Protein AF-0000000068718850 (afdb_homodimer)

pLDDT: mean 96.7, std 5.51, range [58.56, 99.0]

Secondary structure (DSSP, 8-state):
-HHHHHHHHHHHHHHHHHHHHHHHHHHTTHHHHHHHHHHTTS-THHHHHHHHHHHHHHHHHHHTSSHHHHHHHHHHHHHHHIIIIIGGG-SS--SSS--SHHHHHHHHHHHHHHHTT---HHHHHHHHHHHH--/-HHHHHHHHHHHHHHHHHHHHHHHHHHTTHHHHHHHHHHTTS-THHHHHHHHHHHHHHHHHHHTSSHHHHHHHHHHHHHHHIIIIIGGG-SS--SSS--SHHHHHHHHHHHHHHHTT---HHHHHHHHHHHH--

Organism: Bacillus thuringiensis (NCBI:txid1428)

Radius of gyration: 19.68 Å; Cα contacts (8 Å, |Δi|>4): 431; chains: 2; bounding box: 52×56×41 Å

Foldseek 3Di:
DVVLVVLLVLLLVLLVVLLVVLVCCVVVPVQVVLVVCVVLPHHSVVSVVSSVLSNVLSVCSNQFHPLLVSLQVLLVVLVVCCVRPAVVLDCQGVVVDGHSVVSVVSSVSSNVCNVVVDTGPVRVVVVVVVVVVD/DVVLVVLLVLLLVLLVVLLVVLVCCVVVPVQVVLVVCVVLPHHSVVSVVSSVLSNVLSVCSNQFHPLLVSLQVLLVVLVVCCVRPAVVLDCQGVVVDGHSVVSVVSSVSSNVCNVVVDTGPVRVVVVVVVVVVD

InterPro domains:
  IPR032808 DoxX family [PF07681] (7-86)
  IPR051907 DoxX-like inner membrane-associated oxidoreductase [PTHR33452] (4-132)

Sequence (268 aa):
MNQYIGNLIIRIVLGVTFFAHGLAKFQSGIDNVAGWFTSIGLPGGLAYGVATVELVGGILLIIGLGVRYVGLLFALILAGAIVKVNGAAGLLGDGKNPGYELDLALLSMGAYLFVVKAEGYVDRFLKEKVMKTKMNQYIGNLIIRIVLGVTFFAHGLAKFQSGIDNVAGWFTSIGLPGGLAYGVATVELVGGILLIIGLGVRYVGLLFALILAGAIVKVNGAAGLLGDGKNPGYELDLALLSMGAYLFVVKAEGYVDRFLKEKVMKTK

Structure (mmCIF, N/CA/C/O backbone):
data_AF-0000000068718850-model_v1
#
loop_
_entity.id
_entity.type
_entity.pdbx_description
1 polymer 'DoxX family membrane protein'
#
loop_
_atom_site.group_PDB
_atom_site.id
_atom_site.type_symbol
_atom_site.label_atom_id
_atom_site.label_alt_id
_atom_site.label_comp_id
_atom_site.label_asym_id
_atom_site.label_entity_id
_atom_site.label_seq_id
_atom_site.pdbx_PDB_ins_code
_atom_site.Cartn_x
_atom_site.Cartn_y
_atom_site.Cartn_z
_atom_site.occupancy
_atom_site.B_iso_or_equiv
_atom_site.auth_seq_id
_atom_site.auth_comp_id
_atom_site.auth_asym_id
_atom_site.auth_atom_id
_atom_site.pdbx_PDB_model_num
ATOM 1 N N . MET A 1 1 ? -2.773 22.516 2.119 1 72 1 MET A N 1
ATOM 2 C CA . MET A 1 1 ? -3.291 22.031 0.841 1 72 1 MET A CA 1
ATOM 3 C C . MET A 1 1 ? -2.625 20.719 0.439 1 72 1 MET A C 1
ATOM 5 O O . MET A 1 1 ? -3.301 19.766 0.03 1 72 1 MET A O 1
ATOM 9 N N . ASN A 1 2 ? -1.527 20.5 0.936 1 90.81 2 ASN A N 1
ATOM 10 C CA . ASN A 1 2 ? -0.761 19.328 0.53 1 90.81 2 ASN A CA 1
ATOM 11 C C . ASN A 1 2 ? -1.182 18.094 1.312 1 90.81 2 ASN A C 1
ATOM 13 O O . ASN A 1 2 ? -1.332 17.016 0.738 1 90.81 2 ASN A O 1
ATOM 17 N N . GLN A 1 3 ? -1.676 18.422 2.469 1 94.38 3 GLN A N 1
ATOM 18 C CA . GLN A 1 3 ? -2.035 17.281 3.303 1 94.38 3 GLN A CA 1
ATOM 19 C C . GLN A 1 3 ? -3.369 16.688 2.867 1 94.38 3 GLN A C 1
ATOM 21 O O . GLN A 1 3 ? -3.549 15.461 2.904 1 94.38 3 GLN A O 1
ATOM 26 N N . TYR A 1 4 ? -4.242 17.562 2.477 1 94.81 4 TYR A N 1
ATOM 27 C CA . TYR A 1 4 ? -5.535 17.109 1.987 1 94.81 4 TYR A CA 1
ATOM 28 C C . TYR A 1 4 ? -5.371 16.203 0.768 1 94.81 4 TYR A C 1
ATOM 30 O O . TYR A 1 4 ? -5.992 15.148 0.683 1 94.81 4 TYR A O 1
ATOM 38 N N . ILE A 1 5 ? -4.586 16.625 -0.107 1 97.44 5 ILE A N 1
ATOM 39 C CA . ILE A 1 5 ? -4.328 15.852 -1.312 1 97.44 5 ILE A CA 1
ATOM 40 C C . ILE A 1 5 ? -3.654 14.531 -0.937 1 97.44 5 ILE A C 1
ATOM 42 O O . ILE A 1 5 ? -3.986 13.477 -1.488 1 97.44 5 ILE A O 1
ATOM 46 N N . GLY A 1 6 ? -2.691 14.562 -0.023 1 98.06 6 GLY A N 1
ATOM 47 C CA . GLY A 1 6 ? -2.057 13.344 0.458 1 98.06 6 GLY A CA 1
ATOM 48 C C . GLY A 1 6 ? -3.041 12.344 1.042 1 98.06 6 GLY A C 1
ATOM 49 O O . GLY A 1 6 ? -3.004 11.164 0.709 1 98.06 6 GLY A O 1
ATOM 50 N N . ASN A 1 7 ? -3.928 12.852 1.862 1 98 7 ASN A N 1
ATOM 51 C CA . ASN A 1 7 ? -4.957 12 2.443 1 98 7 ASN A CA 1
ATOM 52 C C . ASN A 1 7 ? -5.852 11.391 1.368 1 98 7 ASN A C 1
ATOM 54 O O . ASN A 1 7 ? -6.242 10.227 1.465 1 98 7 ASN A O 1
ATOM 58 N N . LEU A 1 8 ? -6.172 12.242 0.406 1 98.44 8 LEU A N 1
ATOM 59 C CA . LEU A 1 8 ? -7.047 11.805 -0.675 1 98.44 8 LEU A CA 1
ATOM 60 C C . LEU A 1 8 ? -6.41 10.664 -1.464 1 98.44 8 LEU A C 1
ATOM 62 O O . LEU A 1 8 ? -7.09 9.703 -1.83 1 98.44 8 LEU A O 1
ATOM 66 N N . ILE A 1 9 ? -5.148 10.734 -1.721 1 98.81 9 ILE A N 1
ATOM 67 C CA . ILE A 1 9 ? -4.422 9.711 -2.465 1 98.81 9 ILE A CA 1
ATOM 68 C C . ILE A 1 9 ? -4.512 8.375 -1.728 1 98.81 9 ILE A C 1
ATOM 70 O O . ILE A 1 9 ? -4.918 7.367 -2.307 1 98.81 9 ILE A O 1
ATOM 74 N N . ILE A 1 10 ? -4.18 8.359 -0.472 1 98.88 10 ILE A N 1
ATOM 75 C CA . ILE A 1 10 ? -4.172 7.145 0.332 1 98.88 10 ILE A CA 1
ATOM 76 C C . ILE A 1 10 ? -5.59 6.586 0.441 1 98.88 10 ILE A C 1
ATOM 78 O O . ILE A 1 10 ? -5.809 5.391 0.245 1 98.88 10 ILE A O 1
ATOM 82 N N . ARG A 1 11 ? -6.504 7.449 0.676 1 98.88 11 ARG A N 1
ATOM 83 C CA . ARG A 1 11 ? -7.895 7.062 0.903 1 98.88 11 ARG A CA 1
ATOM 84 C C . ARG A 1 11 ? -8.5 6.441 -0.349 1 98.88 11 ARG A C 1
ATOM 86 O O . ARG A 1 11 ? -9.148 5.391 -0.278 1 98.88 11 ARG A O 1
ATOM 93 N N . ILE A 1 12 ? -8.312 7.059 -1.471 1 98.94 12 ILE A N 1
ATOM 94 C CA . ILE A 1 12 ? -8.945 6.613 -2.709 1 98.94 12 ILE A CA 1
ATOM 95 C C . ILE A 1 12 ? -8.336 5.285 -3.146 1 98.94 12 ILE A C 1
ATOM 97 O O . ILE A 1 12 ? -9.055 4.359 -3.531 1 98.94 12 ILE A O 1
ATOM 101 N N . VAL A 1 13 ? -7.035 5.152 -3.092 1 98.94 13 VAL A N 1
ATOM 102 C CA . VAL A 1 13 ? -6.391 3.91 -3.508 1 98.94 13 VAL A CA 1
ATOM 103 C C . VAL A 1 13 ? -6.828 2.77 -2.59 1 98.94 13 VAL A C 1
ATOM 105 O O . VAL A 1 13 ? -7.152 1.676 -3.061 1 98.94 13 VAL A O 1
ATOM 108 N N . LEU A 1 14 ? -6.844 3.014 -1.292 1 98.94 14 LEU A N 1
ATOM 109 C CA . LEU A 1 14 ? -7.305 1.994 -0.356 1 98.94 14 LEU A CA 1
ATOM 110 C C . LEU A 1 14 ? -8.766 1.639 -0.62 1 98.94 14 LEU A C 1
ATOM 112 O O . LEU A 1 14 ? -9.125 0.459 -0.655 1 98.94 14 LEU A O 1
ATOM 116 N N . GLY A 1 15 ? -9.594 2.635 -0.825 1 98.94 15 GLY A N 1
ATOM 117 C CA . GLY A 1 15 ? -11.008 2.414 -1.06 1 98.94 15 GLY A CA 1
ATOM 118 C C . GLY A 1 15 ? -11.289 1.623 -2.322 1 98.94 15 GLY A C 1
ATOM 119 O O . GLY A 1 15 ? -12.062 0.666 -2.303 1 98.94 15 GLY A O 1
ATOM 120 N N . VAL A 1 16 ? -10.695 2.047 -3.4 1 98.94 16 VAL A N 1
ATOM 121 C CA . VAL A 1 16 ? -10.898 1.366 -4.676 1 98.94 16 VAL A CA 1
ATOM 122 C C . VAL A 1 16 ? -10.422 -0.081 -4.57 1 98.94 16 VAL A C 1
ATOM 124 O O . VAL A 1 16 ? -11.078 -0.994 -5.082 1 98.94 16 VAL A O 1
ATOM 127 N N . THR A 1 17 ? -9.289 -0.289 -3.902 1 98.94 17 THR A N 1
ATOM 128 C CA . THR A 1 17 ? -8.734 -1.628 -3.766 1 98.94 17 THR A CA 1
ATOM 129 C C . THR A 1 17 ? -9.688 -2.541 -3.008 1 98.94 17 THR A C 1
ATOM 131 O O . THR A 1 17 ? -10.008 -3.637 -3.473 1 98.94 17 THR A O 1
ATOM 134 N N . PHE A 1 18 ? -10.172 -2.076 -1.901 1 98.94 18 PHE A N 1
ATOM 135 C CA . PHE A 1 18 ? -11.031 -2.938 -1.098 1 98.94 18 PHE A CA 1
ATOM 136 C C . PHE A 1 18 ? -12.398 -3.102 -1.753 1 98.94 18 PHE A C 1
ATOM 138 O O . PHE A 1 18 ? -13.023 -4.16 -1.646 1 98.94 18 PHE A O 1
ATOM 145 N N . PHE A 1 19 ? -12.898 -2.051 -2.395 1 98.94 19 PHE A N 1
ATOM 146 C CA . PHE A 1 19 ? -14.133 -2.199 -3.164 1 98.94 19 PHE A CA 1
ATOM 147 C C . PHE A 1 19 ? -14 -3.314 -4.191 1 98.94 19 PHE A C 1
ATOM 149 O O . PHE A 1 19 ? -14.875 -4.176 -4.301 1 98.94 19 PHE A O 1
ATOM 156 N N . ALA A 1 20 ? -12.922 -3.256 -4.938 1 98.88 20 ALA A N 1
ATOM 157 C CA . ALA A 1 20 ? -12.68 -4.27 -5.957 1 98.88 20 ALA A CA 1
ATOM 158 C C . ALA A 1 20 ? -12.594 -5.664 -5.336 1 98.88 20 ALA A C 1
ATOM 160 O O . ALA A 1 20 ? -13.117 -6.629 -5.891 1 98.88 20 ALA A O 1
ATOM 161 N N . HIS A 1 21 ? -11.93 -5.793 -4.211 1 98.81 21 HIS A N 1
ATOM 162 C CA . HIS A 1 21 ? -11.812 -7.078 -3.533 1 98.81 21 HIS A CA 1
ATOM 163 C C . HIS A 1 21 ? -13.188 -7.605 -3.115 1 98.81 21 HIS A C 1
ATOM 165 O O . HIS A 1 21 ? -13.492 -8.781 -3.326 1 98.81 21 HIS A O 1
ATOM 171 N N . GLY A 1 22 ? -13.945 -6.711 -2.428 1 98.75 22 GLY A N 1
ATOM 172 C CA . GLY A 1 22 ? -15.289 -7.121 -2.033 1 98.75 22 GLY A CA 1
ATOM 173 C C . GLY A 1 22 ? -16.156 -7.547 -3.207 1 98.75 22 GLY A C 1
ATOM 174 O O . GLY A 1 22 ? -16.812 -8.586 -3.154 1 98.75 22 GLY A O 1
ATOM 175 N N . LEU A 1 23 ? -16.141 -6.762 -4.246 1 98.69 23 LEU A N 1
ATOM 176 C CA . LEU A 1 23 ? -16.922 -7.066 -5.441 1 98.69 23 LEU A CA 1
ATOM 177 C C . LEU A 1 23 ? -16.5 -8.406 -6.039 1 98.69 23 LEU A C 1
ATOM 179 O O . LEU A 1 23 ? -17.344 -9.219 -6.402 1 98.69 23 LEU A O 1
ATOM 183 N N . ALA A 1 24 ? -15.242 -8.656 -6.203 1 98.25 24 ALA A N 1
ATOM 184 C CA . ALA A 1 24 ? -14.711 -9.891 -6.773 1 98.25 24 ALA A CA 1
ATOM 185 C C . ALA A 1 24 ? -15.141 -11.102 -5.953 1 98.25 24 ALA A C 1
ATOM 187 O O . ALA A 1 24 ? -15.422 -12.164 -6.504 1 98.25 24 ALA A O 1
ATOM 188 N N . LYS A 1 25 ? -15.125 -10.945 -4.598 1 98.5 25 LYS A N 1
ATOM 189 C CA . LYS A 1 25 ? -15.523 -12.07 -3.756 1 98.5 25 LYS A CA 1
ATOM 190 C C . LYS A 1 25 ? -16.969 -12.469 -4.02 1 98.5 25 LYS A C 1
ATOM 192 O O . LYS A 1 25 ? -17.297 -13.656 -4.047 1 98.5 25 LYS A O 1
ATOM 197 N N . PHE A 1 26 ? -17.812 -11.523 -4.23 1 98.5 26 PHE A N 1
ATOM 198 C CA . PHE A 1 26 ? -19.219 -11.836 -4.52 1 98.5 26 PHE A CA 1
ATOM 199 C C . PHE A 1 26 ? -19.375 -12.352 -5.941 1 98.5 26 PHE A C 1
ATOM 201 O O . PHE A 1 26 ? -20.109 -13.312 -6.184 1 98.5 26 PHE A O 1
ATOM 208 N N . GLN A 1 27 ? -18.641 -11.836 -6.898 1 97.69 27 GLN A N 1
ATOM 209 C CA . GLN A 1 27 ? -18.781 -12.203 -8.305 1 97.69 27 GLN A CA 1
ATOM 210 C C . GLN A 1 27 ? -18.203 -13.594 -8.57 1 97.69 27 GLN A C 1
ATOM 212 O O . GLN A 1 27 ? -18.672 -14.312 -9.453 1 97.69 27 GLN A O 1
ATOM 217 N N . SER A 1 28 ? -17.172 -13.984 -7.859 1 95.56 28 SER A N 1
ATOM 218 C CA . SER A 1 28 ? -16.531 -15.273 -8.07 1 95.56 28 SER A CA 1
ATOM 219 C C . SER A 1 28 ? -17.297 -16.391 -7.371 1 95.56 28 SER A C 1
ATOM 221 O O . SER A 1 28 ? -16.984 -17.578 -7.562 1 95.56 28 SER A O 1
ATOM 223 N N . GLY A 1 29 ? -18.297 -16.062 -6.527 1 97.56 29 GLY A N 1
ATOM 224 C CA . GLY A 1 29 ? -19.047 -17.047 -5.746 1 97.56 29 GLY A CA 1
ATOM 225 C C . GLY A 1 29 ? -18.688 -17.031 -4.273 1 97.56 29 GLY A C 1
ATOM 226 O O . GLY A 1 29 ? -17.766 -17.734 -3.854 1 97.56 29 GLY A O 1
ATOM 227 N N . ILE A 1 30 ? -19.5 -16.391 -3.541 1 98.12 30 ILE A N 1
ATOM 228 C CA . ILE A 1 30 ? -19.219 -16.141 -2.135 1 98.12 30 ILE A CA 1
ATOM 229 C C . ILE A 1 30 ? -19.188 -17.453 -1.363 1 98.12 30 ILE A C 1
ATOM 231 O O . ILE A 1 30 ? -18.453 -17.594 -0.389 1 98.12 30 ILE A O 1
ATOM 235 N N . ASP A 1 31 ? -19.859 -18.453 -1.79 1 98.44 31 ASP A N 1
ATOM 236 C CA . ASP A 1 31 ? -19.844 -19.75 -1.125 1 98.44 31 ASP A CA 1
ATOM 237 C C . ASP A 1 31 ? -18.484 -20.438 -1.276 1 98.44 31 ASP A C 1
ATOM 239 O O . ASP A 1 31 ? -18.047 -21.156 -0.375 1 98.44 31 ASP A O 1
ATOM 243 N N . ASN A 1 32 ? -17.938 -20.281 -2.447 1 98.12 32 ASN A N 1
ATOM 244 C CA . ASN A 1 32 ? -16.594 -20.797 -2.641 1 98.12 32 ASN A CA 1
ATOM 245 C C . ASN A 1 32 ? -15.594 -20.109 -1.701 1 98.12 32 ASN A C 1
ATOM 247 O O . ASN A 1 32 ? -14.695 -20.766 -1.172 1 98.12 32 ASN A O 1
ATOM 251 N N . VAL A 1 33 ? -15.766 -18.812 -1.537 1 98.19 33 VAL A N 1
ATOM 252 C CA . VAL A 1 33 ? -14.906 -18.062 -0.619 1 98.19 33 VAL A CA 1
ATOM 253 C C . VAL A 1 33 ? -15.141 -18.562 0.811 1 98.19 33 VAL A C 1
ATOM 255 O O . VAL A 1 33 ? -14.188 -18.719 1.576 1 98.19 33 VAL A O 1
ATOM 258 N N . ALA A 1 34 ? -16.359 -18.766 1.146 1 98.69 34 ALA A N 1
ATOM 259 C CA . ALA A 1 34 ? -16.703 -19.297 2.465 1 98.69 34 ALA A CA 1
ATOM 260 C C . ALA A 1 34 ? -16.062 -20.656 2.686 1 98.69 34 ALA A C 1
ATOM 262 O O . ALA A 1 34 ? -15.562 -20.953 3.777 1 98.69 34 ALA A O 1
ATOM 263 N N . GLY A 1 35 ? -16.125 -21.516 1.713 1 98.5 35 GLY A N 1
ATOM 264 C CA . GLY A 1 35 ? -15.445 -22.812 1.78 1 98.5 35 GLY A CA 1
ATOM 265 C C . GLY A 1 35 ? -13.945 -22.688 2.014 1 98.5 35 GLY A C 1
ATOM 266 O O . GLY A 1 35 ? -13.375 -23.422 2.816 1 98.5 35 GLY A O 1
ATOM 267 N N . TRP A 1 36 ? -13.312 -21.766 1.33 1 97.88 36 TRP A N 1
ATOM 268 C CA . TRP A 1 36 ? -11.883 -21.531 1.518 1 97.88 36 TRP A CA 1
ATOM 269 C C . TRP A 1 36 ? -11.594 -21.062 2.939 1 97.88 36 TRP A C 1
ATOM 271 O O . TRP A 1 36 ? -10.625 -21.5 3.559 1 97.88 36 TRP A O 1
ATOM 281 N N . PHE A 1 37 ? -12.406 -20.125 3.469 1 98.38 37 PHE A N 1
ATOM 282 C CA . PHE A 1 37 ? -12.25 -19.688 4.852 1 98.38 37 PHE A CA 1
ATOM 283 C C . PHE A 1 37 ? -12.266 -20.891 5.797 1 98.38 37 PHE A C 1
ATOM 285 O O . PHE A 1 37 ? -11.414 -21 6.676 1 98.38 37 PHE A O 1
ATOM 292 N N . THR A 1 38 ? -13.18 -21.75 5.625 1 98.5 38 THR A N 1
ATOM 293 C CA . THR A 1 38 ? -13.281 -22.953 6.461 1 98.5 38 THR A CA 1
ATOM 294 C C . THR A 1 38 ? -12.031 -23.812 6.328 1 98.5 38 THR A C 1
ATOM 296 O O . THR A 1 38 ? -11.516 -24.328 7.324 1 98.5 38 THR A O 1
ATOM 299 N N . SER A 1 39 ? -11.555 -23.984 5.16 1 98.12 39 SER A N 1
ATOM 300 C CA . SER A 1 39 ? -10.398 -24.828 4.895 1 98.12 39 SER A CA 1
ATOM 301 C C . SER A 1 39 ? -9.156 -24.312 5.617 1 98.12 39 SER A C 1
ATOM 303 O O . SER A 1 39 ? -8.234 -25.078 5.898 1 98.12 39 SER A O 1
ATOM 305 N N . ILE A 1 40 ? -9.156 -23.031 5.938 1 95.94 40 ILE A N 1
ATOM 306 C CA . ILE A 1 40 ? -7.977 -22.484 6.602 1 95.94 40 ILE A CA 1
ATOM 307 C C . ILE A 1 40 ? -8.281 -22.234 8.078 1 95.94 40 ILE A C 1
ATOM 309 O O . ILE A 1 40 ? -7.609 -21.438 8.727 1 95.94 40 ILE A O 1
ATOM 313 N N . GLY A 1 41 ? -9.414 -22.688 8.523 1 97.5 41 GLY A N 1
ATOM 314 C CA . GLY A 1 41 ? -9.695 -22.719 9.953 1 97.5 41 GLY A CA 1
ATOM 315 C C . GLY A 1 41 ? -10.547 -21.547 10.414 1 97.5 41 GLY A C 1
ATOM 316 O O . GLY A 1 41 ? -10.648 -21.281 11.617 1 97.5 41 GLY A O 1
ATOM 317 N N . LEU A 1 42 ? -11.109 -20.844 9.477 1 98.06 42 LEU A N 1
ATOM 318 C CA . LEU A 1 42 ? -12.008 -19.75 9.828 1 98.06 42 LEU A CA 1
ATOM 319 C C . LEU A 1 42 ? -13.461 -20.141 9.602 1 98.06 42 LEU A C 1
ATOM 321 O O . LEU A 1 42 ? -13.758 -20.984 8.75 1 98.06 42 LEU A O 1
ATOM 325 N N . PRO A 1 43 ? -14.328 -19.547 10.445 1 98.38 43 PRO A N 1
ATOM 326 C CA . PRO A 1 43 ? -15.734 -19.781 10.141 1 98.38 43 PRO A CA 1
ATOM 327 C C . PRO A 1 43 ? -16.141 -19.281 8.75 1 98.38 43 PRO A C 1
ATOM 329 O O . PRO A 1 43 ? -15.797 -18.156 8.383 1 98.38 43 PRO A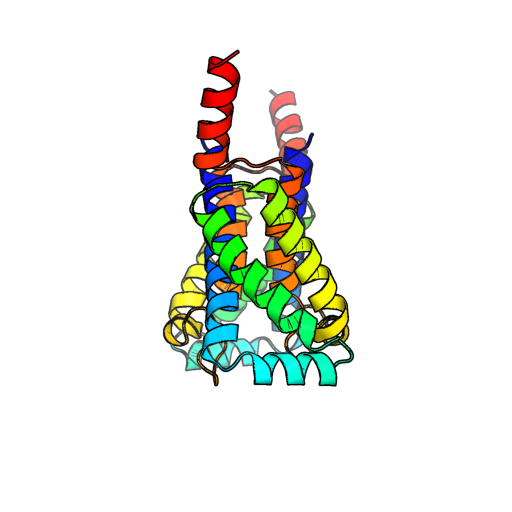 O 1
ATOM 332 N N . GLY A 1 44 ? -16.953 -20.125 8.047 1 97.75 44 GLY A N 1
ATOM 333 C CA . GLY A 1 44 ? -17.406 -19.75 6.715 1 97.75 44 GLY A CA 1
ATOM 334 C C . GLY A 1 44 ? -18.188 -18.453 6.699 1 97.75 44 GLY A C 1
ATOM 335 O O . GLY A 1 44 ? -18.078 -17.656 5.758 1 97.75 44 GLY A O 1
ATOM 336 N N . GLY A 1 45 ? -18.922 -18.203 7.703 1 98.06 45 GLY A N 1
ATOM 337 C CA . GLY A 1 45 ? -19.734 -16.984 7.805 1 98.06 45 GLY A CA 1
ATOM 338 C C . GLY A 1 45 ? -18.906 -15.719 7.801 1 98.06 45 GLY A C 1
ATOM 339 O O . GLY A 1 45 ? -19.375 -14.664 7.387 1 98.06 45 GLY A O 1
ATOM 340 N N . LEU A 1 46 ? -17.734 -15.797 8.211 1 98.44 46 LEU A N 1
ATOM 341 C CA . LEU A 1 46 ? -16.844 -14.648 8.234 1 98.44 46 LEU A CA 1
ATOM 342 C C . LEU A 1 46 ? -16.578 -14.133 6.82 1 98.44 46 LEU A C 1
ATOM 344 O O . LEU A 1 46 ? -16.312 -12.945 6.625 1 98.44 46 LEU A O 1
ATOM 348 N N . ALA A 1 47 ? -16.625 -15.016 5.844 1 98.44 47 ALA A N 1
ATOM 349 C CA . ALA A 1 47 ? -16.406 -14.625 4.453 1 98.44 47 ALA A CA 1
ATOM 350 C C . ALA A 1 47 ? -17.453 -13.609 3.998 1 98.44 47 ALA A C 1
ATOM 352 O O . ALA A 1 47 ? -17.125 -12.641 3.309 1 98.44 47 ALA A O 1
ATOM 353 N N . TYR A 1 48 ? -18.641 -13.812 4.398 1 98.62 48 TYR A N 1
ATOM 354 C CA . TYR A 1 48 ? -19.719 -12.898 4.043 1 98.62 48 TYR A CA 1
ATOM 355 C C . TYR A 1 48 ? -19.5 -11.531 4.684 1 98.62 48 TYR A C 1
ATOM 357 O O . TYR A 1 48 ? -19.719 -10.492 4.047 1 98.62 48 TYR A O 1
ATOM 365 N N . GLY A 1 49 ? -19.125 -11.586 5.965 1 98.56 49 GLY A N 1
ATOM 366 C CA . GLY A 1 49 ? -18.844 -10.344 6.672 1 98.56 49 GLY A CA 1
ATOM 367 C C . GLY A 1 49 ? -17.703 -9.562 6.078 1 98.56 49 GLY A C 1
ATOM 368 O O . GLY A 1 49 ? -17.812 -8.359 5.836 1 98.56 49 GLY A O 1
ATOM 369 N N . VAL A 1 50 ? -16.609 -10.242 5.828 1 98.75 50 VAL A N 1
ATOM 370 C CA . VAL A 1 50 ? -15.414 -9.594 5.297 1 98.75 50 VAL A CA 1
ATOM 371 C C . VAL A 1 50 ? -15.719 -9.008 3.922 1 98.75 50 VAL A C 1
ATOM 373 O O . VAL A 1 50 ? -15.406 -7.844 3.65 1 98.75 50 VAL A O 1
ATOM 376 N N . ALA A 1 51 ? -16.344 -9.781 3.053 1 98.81 51 ALA A N 1
ATOM 377 C CA . ALA A 1 51 ? -16.672 -9.32 1.709 1 98.81 51 ALA A CA 1
ATOM 378 C C . ALA A 1 51 ? -17.562 -8.086 1.761 1 98.81 51 ALA A C 1
ATOM 380 O O . ALA A 1 51 ? -17.359 -7.129 1.01 1 98.81 51 ALA A O 1
ATOM 381 N N . THR A 1 52 ? -18.516 -8.141 2.629 1 98.88 52 THR A N 1
ATOM 382 C CA . THR A 1 52 ? -19.453 -7.023 2.77 1 98.88 52 THR A CA 1
ATOM 383 C C . THR A 1 52 ? -18.719 -5.773 3.264 1 98.88 52 THR A C 1
ATOM 385 O O . THR A 1 52 ? -18.922 -4.684 2.723 1 98.88 52 THR A O 1
ATOM 388 N N . VAL A 1 53 ? -17.922 -5.965 4.277 1 98.88 53 VAL A N 1
ATOM 389 C CA . VAL A 1 53 ? -17.172 -4.84 4.832 1 98.88 53 VAL A CA 1
ATOM 390 C C . VAL A 1 53 ? -16.25 -4.258 3.77 1 98.88 53 VAL A C 1
ATOM 392 O O . VAL A 1 53 ? -16.109 -3.039 3.66 1 98.88 53 VAL A O 1
ATOM 395 N N . GLU A 1 54 ? -15.617 -5.109 3.018 1 98.94 54 GLU A N 1
ATOM 396 C CA . GLU A 1 54 ? -14.734 -4.645 1.955 1 98.94 54 GLU A CA 1
ATOM 397 C C . GLU A 1 54 ? -15.5 -3.836 0.911 1 98.94 54 GLU A C 1
ATOM 399 O O . GLU A 1 54 ? -15.078 -2.742 0.532 1 98.94 54 GLU A O 1
ATOM 404 N N . LEU A 1 55 ? -16.594 -4.359 0.516 1 98.94 55 LEU A N 1
ATOM 405 C CA . LEU A 1 55 ? -17.391 -3.715 -0.517 1 98.94 55 LEU A CA 1
ATOM 406 C C . LEU A 1 55 ? -17.938 -2.381 -0.024 1 98.94 55 LEU A C 1
ATOM 408 O O . LEU A 1 55 ? -17.703 -1.342 -0.646 1 98.94 55 LEU A O 1
ATOM 412 N N . VAL A 1 56 ? -18.594 -2.396 1.089 1 98.94 56 VAL A N 1
ATOM 413 C CA . VAL A 1 56 ? -19.25 -1.209 1.627 1 98.94 56 VAL A CA 1
ATOM 414 C C . VAL A 1 56 ? -18.203 -0.229 2.145 1 98.94 56 VAL A C 1
ATOM 416 O O . VAL A 1 56 ? -18.297 0.976 1.896 1 98.94 56 VAL A O 1
ATOM 419 N N . GLY A 1 57 ? -17.234 -0.787 2.859 1 98.94 57 GLY A N 1
ATOM 420 C CA . GLY A 1 57 ? -16.156 0.063 3.354 1 98.94 57 GLY A CA 1
ATOM 421 C C . GLY A 1 57 ? -15.383 0.747 2.246 1 98.94 57 GLY A C 1
ATOM 422 O O . GLY A 1 57 ? -14.992 1.909 2.379 1 98.94 57 GLY A O 1
ATOM 423 N N . GLY A 1 58 ? -15.102 -0.031 1.171 1 98.94 58 GLY A N 1
ATOM 424 C CA . GLY A 1 58 ? -14.469 0.588 0.02 1 98.94 58 GLY A CA 1
ATOM 425 C C . GLY A 1 58 ? -15.242 1.771 -0.527 1 98.94 58 GLY A C 1
ATOM 426 O O . GLY A 1 58 ? -14.664 2.824 -0.804 1 98.94 58 GLY A O 1
ATOM 427 N N . ILE A 1 59 ? -16.5 1.664 -0.64 1 98.94 59 ILE A N 1
ATOM 428 C CA . ILE A 1 59 ? -17.375 2.73 -1.124 1 98.94 59 ILE A CA 1
ATOM 429 C C . ILE A 1 59 ? -17.328 3.916 -0.162 1 98.94 59 ILE A C 1
ATOM 431 O O . ILE A 1 59 ? -17.219 5.066 -0.592 1 98.94 59 ILE A O 1
ATOM 435 N N . LEU A 1 60 ? -17.391 3.627 1.1 1 98.94 60 LEU A N 1
ATOM 436 C CA . LEU A 1 60 ? -17.375 4.68 2.107 1 98.94 60 LEU A CA 1
ATOM 437 C C . LEU A 1 60 ? -16.078 5.473 2.047 1 98.94 60 LEU A C 1
ATOM 439 O O . LEU A 1 60 ? -16.078 6.699 2.164 1 98.94 60 LEU A O 1
ATOM 443 N N . LEU A 1 61 ? -14.984 4.77 1.881 1 98.94 61 LEU A N 1
ATOM 444 C CA . LEU A 1 61 ? -13.711 5.469 1.751 1 98.94 61 LEU A CA 1
ATOM 445 C C . LEU A 1 61 ? -13.695 6.348 0.504 1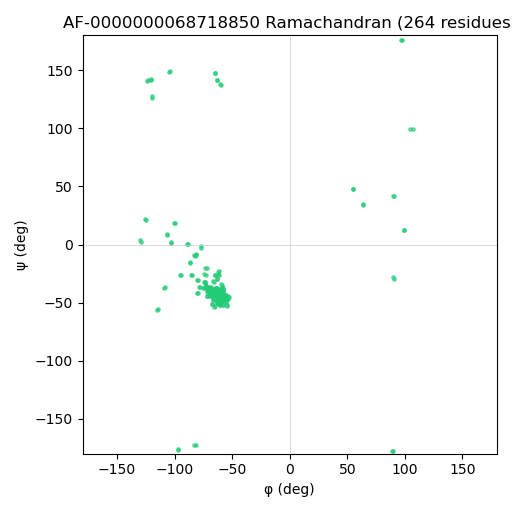 98.94 61 LEU A C 1
ATOM 447 O O . LEU A 1 61 ? -13.18 7.469 0.534 1 98.94 61 LEU A O 1
ATOM 451 N N . ILE A 1 62 ? -14.211 5.852 -0.553 1 98.88 62 ILE A N 1
ATOM 452 C CA . ILE A 1 62 ? -14.203 6.582 -1.814 1 98.88 62 ILE A CA 1
ATOM 453 C C . ILE A 1 62 ? -15.023 7.863 -1.675 1 98.88 62 ILE A C 1
ATOM 455 O O . ILE A 1 62 ? -14.594 8.938 -2.105 1 98.88 62 ILE A O 1
ATOM 459 N N . ILE A 1 63 ? -16.141 7.836 -1.002 1 98.56 63 ILE A N 1
ATOM 460 C CA . ILE A 1 63 ? -17 9.016 -0.92 1 98.56 63 ILE A CA 1
ATOM 461 C C . ILE A 1 63 ? -16.547 9.891 0.251 1 98.56 63 ILE A C 1
ATOM 463 O O . ILE A 1 63 ? -16.984 11.039 0.371 1 98.56 63 ILE A O 1
ATOM 467 N N . GLY A 1 64 ? -15.758 9.359 1.146 1 98.69 64 GLY A N 1
ATOM 468 C CA . GLY A 1 64 ? -15.172 10.141 2.225 1 98.69 64 GLY A CA 1
ATOM 469 C C . GLY A 1 64 ? -16.031 10.18 3.471 1 98.69 64 GLY A C 1
ATOM 470 O O . GLY A 1 64 ? -16.125 11.211 4.137 1 98.69 64 GLY A O 1
ATOM 471 N N . LEU A 1 65 ? -16.578 9.078 3.803 1 98.69 65 LEU A N 1
ATOM 472 C CA . LEU A 1 65 ? -17.438 8.969 4.98 1 98.69 65 LEU A CA 1
ATOM 473 C C . LEU A 1 65 ? -16.875 7.969 5.977 1 98.69 65 LEU A C 1
ATOM 475 O O . LEU A 1 65 ? -16.609 6.816 5.621 1 98.69 65 LEU A O 1
ATOM 479 N N . GLY A 1 66 ? -16.703 8.414 7.246 1 98.62 66 GLY A N 1
ATOM 480 C CA . GLY A 1 66 ? -16.188 7.539 8.281 1 98.62 66 GLY A CA 1
ATOM 481 C C . GLY A 1 66 ? -14.766 7.078 8.008 1 98.62 66 GLY A C 1
ATOM 482 O O . GLY A 1 66 ? -14.406 5.945 8.336 1 98.62 66 GLY A O 1
ATOM 483 N N . VAL A 1 67 ? -14 7.867 7.449 1 98.81 67 VAL A N 1
ATOM 484 C CA . VAL A 1 67 ? -12.719 7.52 6.836 1 98.81 67 VAL A CA 1
ATOM 485 C C . VAL A 1 67 ? -11.805 6.883 7.879 1 98.81 67 VAL A C 1
ATOM 487 O O . VAL A 1 67 ? -11.273 5.789 7.664 1 98.81 67 VAL A O 1
ATOM 490 N N . ARG A 1 68 ? -11.617 7.516 8.992 1 98.06 68 ARG A N 1
ATOM 491 C CA . ARG A 1 68 ? -10.656 7.012 9.969 1 98.06 68 ARG A CA 1
ATOM 492 C C . ARG A 1 68 ? -11.109 5.676 10.547 1 98.06 68 ARG A C 1
ATOM 494 O O . ARG A 1 68 ? -10.289 4.793 10.805 1 98.06 68 ARG A O 1
ATOM 501 N N . TYR A 1 69 ? -12.398 5.414 10.688 1 98.75 69 TYR A N 1
ATOM 502 C CA . TYR A 1 69 ? -12.906 4.18 11.273 1 98.75 69 TYR A CA 1
ATOM 503 C C . TYR A 1 69 ? -12.883 3.043 10.258 1 98.75 69 TYR A C 1
ATOM 505 O O . TYR A 1 69 ? -12.578 1.899 10.602 1 98.75 69 TYR A O 1
ATOM 513 N N . VAL A 1 70 ? -13.266 3.389 9.062 1 98.94 70 VAL A N 1
ATOM 514 C CA . VAL A 1 70 ? -13.188 2.385 8 1 98.94 70 VAL A CA 1
ATOM 515 C C . VAL A 1 70 ? -11.727 1.972 7.797 1 98.94 70 VAL A C 1
ATOM 517 O O . VAL A 1 70 ? -11.43 0.788 7.617 1 98.94 70 VAL A O 1
ATOM 520 N N . GLY A 1 71 ? -10.836 2.963 7.785 1 98.94 71 GLY A N 1
ATOM 521 C CA . GLY A 1 71 ? -9.422 2.637 7.723 1 98.94 71 GLY A CA 1
ATOM 522 C C . GLY A 1 71 ? -8.984 1.66 8.797 1 98.94 71 GLY A C 1
ATOM 523 O O . GLY A 1 71 ? -8.273 0.695 8.516 1 98.94 71 GLY A O 1
ATOM 524 N N . LEU A 1 72 ? -9.414 1.895 10 1 98.88 72 LEU A N 1
ATOM 525 C CA . LEU A 1 72 ? -9.078 1.007 11.102 1 98.88 72 LEU A CA 1
ATOM 526 C C . LEU A 1 72 ? -9.641 -0.39 10.875 1 98.88 72 LEU A C 1
ATOM 528 O O . LEU A 1 72 ? -8.961 -1.389 11.125 1 98.88 72 LEU A O 1
ATOM 532 N N . LEU A 1 73 ? -10.852 -0.45 10.445 1 98.88 73 LEU A N 1
ATOM 533 C CA . LEU A 1 73 ? -11.492 -1.732 10.172 1 98.88 73 LEU A CA 1
ATOM 534 C C . LEU A 1 73 ? -10.703 -2.527 9.141 1 98.88 73 LEU A C 1
ATOM 536 O O . LEU A 1 73 ? -10.469 -3.725 9.32 1 98.88 73 LEU A O 1
ATOM 540 N N . PHE A 1 74 ? -10.289 -1.886 8.086 1 98.94 74 PHE A N 1
ATOM 541 C CA . PHE A 1 74 ? -9.508 -2.549 7.051 1 98.94 74 PHE A CA 1
ATOM 542 C C . PHE A 1 74 ? -8.156 -2.996 7.598 1 98.94 74 PHE A C 1
ATOM 544 O O . PHE A 1 74 ? -7.676 -4.086 7.273 1 98.94 74 PHE A O 1
ATOM 551 N N . ALA A 1 75 ? -7.551 -2.158 8.422 1 98.94 75 ALA A N 1
ATOM 552 C CA . ALA A 1 75 ? -6.281 -2.537 9.039 1 98.94 75 ALA A CA 1
ATOM 553 C C . ALA A 1 75 ? -6.434 -3.807 9.875 1 98.94 75 ALA A C 1
ATOM 555 O O . ALA A 1 75 ? -5.578 -4.695 9.82 1 98.94 75 ALA A O 1
ATOM 556 N N . LEU A 1 76 ? -7.504 -3.879 10.57 1 98.81 76 LEU A N 1
ATOM 557 C CA . LEU A 1 76 ? -7.746 -5.043 11.422 1 98.81 76 LEU A CA 1
ATOM 558 C C . LEU A 1 76 ? -7.992 -6.289 10.578 1 98.81 76 LEU A C 1
ATOM 560 O O . LEU A 1 76 ? -7.492 -7.367 10.898 1 98.81 76 LEU A O 1
ATOM 564 N N . ILE A 1 77 ? -8.75 -6.16 9.547 1 98.75 77 ILE A N 1
ATOM 565 C CA . ILE A 1 77 ? -8.992 -7.266 8.625 1 98.75 77 ILE A CA 1
ATOM 566 C C . ILE A 1 77 ? -7.664 -7.762 8.062 1 98.75 77 ILE A C 1
ATOM 568 O O . ILE A 1 77 ? -7.414 -8.969 8.016 1 98.75 77 ILE A O 1
ATOM 572 N N . LEU A 1 78 ? -6.789 -6.867 7.699 1 98.88 78 LEU A N 1
ATOM 573 C CA . LEU A 1 78 ? -5.527 -7.227 7.07 1 98.88 78 LEU A CA 1
ATOM 574 C C . LEU A 1 78 ? -4.566 -7.832 8.086 1 98.88 78 LEU A C 1
ATOM 576 O O . LEU A 1 78 ? -3.766 -8.711 7.75 1 98.88 78 LEU A O 1
ATOM 580 N N . ALA A 1 79 ? -4.648 -7.359 9.352 1 98.75 79 ALA A N 1
ATOM 581 C CA . ALA A 1 79 ? -3.871 -8.008 10.406 1 98.75 79 ALA A CA 1
ATOM 582 C C . ALA A 1 79 ? -4.254 -9.484 10.539 1 98.75 79 ALA A C 1
ATOM 584 O O . ALA A 1 79 ? -3.383 -10.352 10.633 1 98.75 79 ALA A O 1
ATOM 585 N N . GLY A 1 80 ? -5.531 -9.734 10.547 1 98.06 80 GLY A N 1
ATOM 586 C CA . GLY A 1 80 ? -5.992 -11.117 10.555 1 98.06 80 GLY A CA 1
ATOM 587 C C . GLY A 1 80 ? -5.539 -11.898 9.336 1 98.06 80 GLY A C 1
ATOM 588 O O . GLY A 1 80 ? -5.141 -13.062 9.453 1 98.06 80 GLY A O 1
ATOM 589 N N . ALA A 1 81 ? -5.602 -11.336 8.164 1 98.19 81 ALA A N 1
ATOM 590 C CA . ALA A 1 81 ? -5.18 -12 6.938 1 98.19 81 ALA A CA 1
ATOM 591 C C . ALA A 1 81 ? -3.697 -12.352 6.984 1 98.19 81 ALA A C 1
ATOM 593 O O . ALA A 1 81 ? -3.297 -13.438 6.559 1 98.19 81 ALA A O 1
ATOM 594 N N . ILE A 1 82 ? -2.871 -11.43 7.465 1 98.62 82 ILE A N 1
ATOM 595 C CA . ILE A 1 82 ? -1.437 -11.68 7.559 1 98.62 82 ILE A CA 1
ATOM 596 C C . ILE A 1 82 ? -1.181 -12.8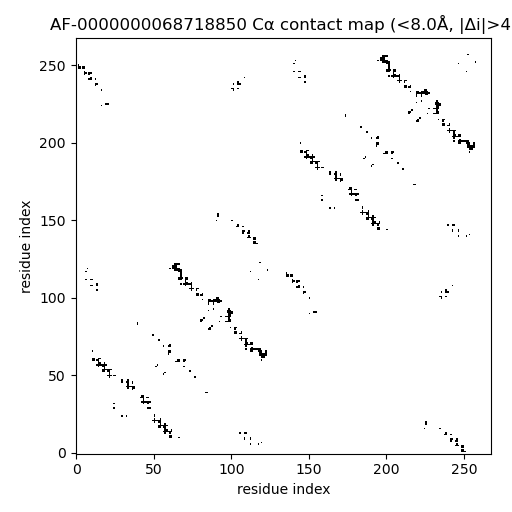83 8.461 1 98.62 82 ILE A C 1
ATOM 598 O O . ILE A 1 82 ? -0.393 -13.766 8.117 1 98.62 82 ILE A O 1
ATOM 602 N N . VAL A 1 83 ? -1.835 -12.992 9.547 1 97.75 83 VAL A N 1
ATOM 603 C CA . VAL A 1 83 ? -1.62 -14.07 10.508 1 97.75 83 VAL A CA 1
ATOM 604 C C . VAL A 1 83 ? -2.148 -15.383 9.938 1 97.75 83 VAL A C 1
ATOM 606 O O . VAL A 1 83 ? -1.49 -16.422 10.039 1 97.75 83 VAL A O 1
ATOM 609 N N . LYS A 1 84 ? -3.24 -15.391 9.273 1 96.94 84 LYS A N 1
ATOM 610 C CA . LYS A 1 84 ? -3.949 -16.609 8.922 1 96.94 84 LYS A CA 1
ATOM 611 C C . LYS A 1 84 ? -3.572 -17.078 7.516 1 96.94 84 LYS A C 1
ATOM 613 O O . LYS A 1 84 ? -3.721 -18.266 7.188 1 96.94 84 LYS A O 1
ATOM 618 N N . VAL A 1 85 ? -3.172 -16.172 6.711 1 96.5 85 VAL A N 1
ATOM 619 C CA . VAL A 1 85 ? -3.137 -16.516 5.297 1 96.5 85 VAL A CA 1
ATOM 620 C C . VAL A 1 85 ? -1.692 -16.516 4.801 1 96.5 85 VAL A C 1
ATOM 622 O O . VAL A 1 85 ? -1.21 -17.531 4.277 1 96.5 85 VAL A O 1
ATOM 625 N N . ASN A 1 86 ? -0.964 -15.414 4.969 1 96.56 86 ASN A N 1
ATOM 626 C CA . ASN A 1 86 ? 0.267 -15.312 4.195 1 96.56 86 ASN A CA 1
ATOM 627 C C . ASN A 1 86 ? 1.457 -14.945 5.078 1 96.56 86 ASN A C 1
ATOM 629 O O . ASN A 1 86 ? 2.572 -14.773 4.582 1 96.56 86 ASN A O 1
ATOM 633 N N . GLY A 1 87 ? 1.232 -14.852 6.363 1 96.06 87 GLY A N 1
ATOM 634 C CA . GLY A 1 87 ? 2.307 -14.5 7.277 1 96.06 87 GLY A CA 1
ATOM 635 C C . GLY A 1 87 ? 3.477 -15.461 7.223 1 96.06 87 GLY A C 1
ATOM 636 O O . GLY A 1 87 ? 4.637 -15.047 7.273 1 96.06 87 GLY A O 1
ATOM 637 N N . ALA A 1 88 ? 3.176 -16.703 7.051 1 96 88 ALA A N 1
ATOM 638 C CA . ALA A 1 88 ? 4.203 -17.734 7.102 1 96 88 ALA A CA 1
ATOM 639 C C . ALA A 1 88 ? 5.082 -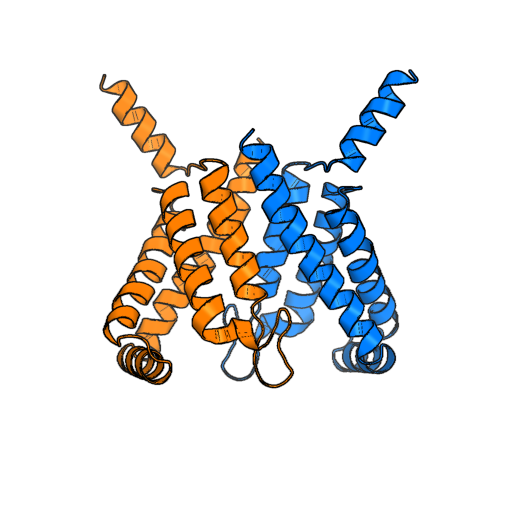17.703 5.855 1 96 88 ALA A C 1
ATOM 641 O O . ALA A 1 88 ? 6.199 -18.219 5.859 1 96 88 ALA A O 1
ATOM 642 N N . ALA A 1 89 ? 4.582 -17.094 4.789 1 97.56 89 ALA A N 1
ATOM 643 C CA . ALA A 1 89 ? 5.316 -17.078 3.525 1 97.56 89 ALA A CA 1
ATOM 644 C C . ALA A 1 89 ? 6.359 -15.961 3.52 1 97.56 89 ALA A C 1
ATOM 646 O O . ALA A 1 89 ? 7.152 -15.852 2.582 1 97.56 89 ALA A O 1
ATOM 647 N N . GLY A 1 90 ? 6.324 -15.062 4.566 1 98 90 GLY A N 1
ATOM 648 C CA . GLY A 1 90 ? 7.289 -13.977 4.641 1 98 90 GLY A CA 1
ATOM 649 C C . GLY A 1 90 ? 6.836 -12.727 3.92 1 98 90 GLY A C 1
ATOM 650 O O . GLY A 1 90 ? 5.758 -12.695 3.324 1 98 90 GLY A O 1
ATOM 651 N N . LEU A 1 91 ? 7.656 -11.75 3.906 1 98.62 91 LEU A N 1
ATOM 652 C CA . LEU A 1 91 ? 7.293 -10.438 3.383 1 98.62 91 LEU A CA 1
ATOM 653 C C . LEU A 1 91 ? 7.059 -10.5 1.877 1 98.62 91 LEU A C 1
ATOM 655 O O . LEU A 1 91 ? 6 -10.094 1.393 1 98.62 91 LEU A O 1
ATOM 659 N N . LEU A 1 92 ? 7.996 -11.141 1.165 1 98.12 92 LEU A N 1
ATOM 660 C CA . LEU A 1 92 ? 7.945 -11.102 -0.292 1 98.12 92 LEU A CA 1
ATOM 661 C C . LEU A 1 92 ? 7.406 -12.414 -0.854 1 98.12 92 LEU A C 1
ATOM 663 O O . LEU A 1 92 ? 7.305 -12.578 -2.072 1 98.12 92 LEU A O 1
ATOM 667 N N . GLY A 1 93 ? 7.066 -13.32 0.062 1 97.56 93 GLY A N 1
ATOM 668 C CA . GLY A 1 93 ? 6.656 -14.641 -0.379 1 97.56 93 GLY A CA 1
ATOM 669 C C . GLY A 1 93 ? 7.781 -15.656 -0.332 1 97.56 93 GLY A C 1
ATOM 670 O O . GLY A 1 93 ? 8.914 -15.328 0.016 1 97.56 93 GLY A O 1
ATOM 671 N N . ASP A 1 94 ? 7.453 -16.906 -0.652 1 95.38 94 ASP A N 1
ATOM 672 C CA . ASP A 1 94 ? 8.43 -17.984 -0.507 1 95.38 94 ASP A CA 1
ATOM 673 C C . ASP A 1 94 ? 8.602 -18.75 -1.818 1 95.38 94 ASP A C 1
ATOM 675 O O . ASP A 1 94 ? 9.047 -19.906 -1.819 1 95.38 94 ASP A O 1
ATOM 679 N N . GLY A 1 95 ? 8.266 -18.156 -2.887 1 90.38 95 GLY A N 1
ATOM 680 C CA . GLY A 1 95 ? 8.375 -18.812 -4.18 1 90.38 95 GLY A CA 1
ATOM 681 C C . GLY A 1 95 ? 7.125 -19.578 -4.574 1 90.38 95 GLY A C 1
ATOM 682 O O . GLY A 1 95 ? 6.812 -19.688 -5.762 1 90.38 95 GLY A O 1
ATOM 683 N N . LYS A 1 96 ? 6.414 -20.031 -3.66 1 92.38 96 LYS A N 1
ATOM 684 C CA . LYS A 1 96 ? 5.184 -20.781 -3.908 1 92.38 96 LYS A CA 1
ATOM 685 C C . LYS A 1 96 ? 3.957 -19.953 -3.518 1 92.38 96 LYS A C 1
ATOM 687 O O . LYS A 1 96 ? 2.955 -19.953 -4.234 1 92.38 96 LYS A O 1
ATOM 692 N N . ASN A 1 97 ? 4.094 -19.203 -2.434 1 94.19 97 ASN A N 1
ATOM 693 C CA . ASN A 1 97 ? 3.006 -18.406 -1.88 1 94.19 97 ASN A CA 1
ATOM 694 C C . ASN A 1 97 ? 3.363 -16.922 -1.839 1 94.19 97 ASN A C 1
ATOM 696 O O . ASN A 1 97 ? 4.52 -16.562 -1.601 1 94.19 97 ASN A O 1
ATOM 700 N N . PRO A 1 98 ? 2.32 -16.203 -2.129 1 95.25 98 PRO A N 1
ATOM 701 C CA . PRO A 1 98 ? 2.576 -14.773 -1.979 1 95.25 98 PRO A CA 1
ATOM 702 C C . PRO A 1 98 ? 2.869 -14.375 -0.534 1 95.25 98 PRO A C 1
ATOM 704 O O . PRO A 1 98 ? 2.342 -14.992 0.398 1 95.25 98 PRO A O 1
ATOM 707 N N . GLY A 1 99 ? 3.701 -13.375 -0.34 1 97.81 99 GLY A N 1
ATOM 708 C CA . GLY A 1 99 ? 4.004 -12.852 0.983 1 97.81 99 GLY A CA 1
ATOM 709 C C . GLY A 1 99 ? 2.971 -11.859 1.487 1 97.81 99 GLY A C 1
ATOM 710 O O . GLY A 1 99 ? 1.914 -11.695 0.874 1 97.81 99 GLY A O 1
ATOM 711 N N . TYR A 1 100 ? 3.312 -11.266 2.602 1 98.69 100 TYR A N 1
ATOM 712 C CA . TYR A 1 100 ? 2.318 -10.391 3.213 1 98.69 100 TYR A CA 1
ATOM 713 C C . TYR A 1 100 ? 2.604 -8.93 2.893 1 98.69 100 TYR A C 1
ATOM 715 O O . TYR A 1 100 ? 2.109 -8.031 3.574 1 98.69 100 TYR A O 1
ATOM 723 N N . GLU A 1 101 ? 3.365 -8.672 1.91 1 98.62 101 GLU A N 1
ATOM 724 C CA . GLU A 1 101 ? 3.76 -7.312 1.565 1 98.62 101 GLU A CA 1
ATOM 725 C C . GLU A 1 101 ? 2.549 -6.469 1.175 1 98.62 101 GLU A C 1
ATOM 727 O O . GLU A 1 101 ? 2.439 -5.309 1.571 1 98.62 101 GLU A O 1
ATOM 732 N N . LEU A 1 102 ? 1.676 -7.035 0.33 1 98.69 102 LEU A N 1
ATOM 733 C CA . LEU A 1 102 ? 0.487 -6.281 -0.056 1 98.69 102 LEU A CA 1
ATOM 734 C C . LEU A 1 102 ? -0.384 -5.98 1.159 1 98.69 102 LEU A C 1
ATOM 736 O O . LEU A 1 102 ? -0.794 -4.836 1.364 1 98.69 102 LEU A O 1
ATOM 740 N N . ASP A 1 103 ? -0.645 -6.984 1.938 1 98.81 103 ASP A N 1
ATOM 741 C CA . ASP A 1 103 ? -1.464 -6.801 3.133 1 98.81 103 ASP A CA 1
ATOM 742 C C . ASP A 1 103 ? -0.846 -5.762 4.066 1 98.81 103 ASP A C 1
ATOM 744 O O . ASP A 1 103 ? -1.558 -4.938 4.645 1 98.81 103 ASP A O 1
ATOM 748 N N . LEU A 1 104 ? 0.416 -5.797 4.188 1 98.94 104 LEU A N 1
ATOM 749 C CA . LEU A 1 104 ? 1.108 -4.859 5.066 1 98.94 104 LEU A CA 1
ATOM 750 C C . LEU A 1 104 ? 0.999 -3.436 4.535 1 98.94 104 LEU A C 1
ATOM 752 O O . LEU A 1 104 ? 0.791 -2.496 5.305 1 98.94 104 LEU A O 1
ATOM 756 N N . ALA A 1 105 ? 1.188 -3.277 3.258 1 98.94 105 ALA A N 1
ATOM 757 C CA . ALA A 1 105 ? 1.062 -1.953 2.654 1 98.94 105 ALA A CA 1
ATOM 758 C C . ALA A 1 105 ? -0.333 -1.379 2.879 1 98.94 105 ALA A C 1
ATOM 760 O O . ALA A 1 105 ? -0.478 -0.247 3.348 1 98.94 105 ALA A O 1
ATOM 761 N N . LEU A 1 106 ? -1.341 -2.188 2.596 1 99 106 LEU A N 1
ATOM 762 C CA . LEU A 1 106 ? -2.717 -1.725 2.734 1 99 106 LEU A CA 1
ATOM 763 C C . LEU A 1 106 ? -3.068 -1.495 4.199 1 99 106 LEU A C 1
ATOM 765 O O . LEU A 1 106 ? -3.775 -0.541 4.531 1 99 106 LEU A O 1
ATOM 769 N N . LEU A 1 107 ? -2.596 -2.398 5.047 1 99 107 LEU A N 1
ATOM 770 C CA . LEU A 1 107 ? -2.775 -2.227 6.484 1 99 107 LEU A CA 1
ATOM 771 C C . LEU A 1 107 ? -2.203 -0.891 6.949 1 99 107 LEU A C 1
ATOM 773 O O . LEU A 1 107 ? -2.844 -0.171 7.719 1 99 107 LEU A O 1
ATOM 777 N N . SER A 1 108 ? -1.033 -0.591 6.5 1 98.94 108 SER A N 1
ATOM 778 C CA . SER A 1 108 ? -0.374 0.647 6.902 1 98.94 108 SER A CA 1
ATOM 779 C C . SER A 1 108 ? -1.157 1.868 6.43 1 98.94 108 SER A C 1
ATOM 781 O O . SER A 1 108 ? -1.219 2.881 7.129 1 98.94 108 SER A O 1
ATOM 783 N N . MET A 1 109 ? -1.73 1.771 5.246 1 98.94 109 MET A N 1
ATOM 784 C CA . MET A 1 109 ? -2.555 2.861 4.734 1 98.94 109 MET A CA 1
ATOM 785 C C . MET A 1 109 ? -3.791 3.064 5.602 1 98.94 109 MET A C 1
ATOM 787 O O . MET A 1 109 ? -4.152 4.199 5.922 1 98.94 109 MET A O 1
ATOM 791 N N . GLY A 1 110 ? -4.41 1.962 5.938 1 98.94 110 GLY A N 1
ATOM 792 C CA . GLY A 1 110 ? -5.547 2.064 6.844 1 98.94 110 GLY A CA 1
ATOM 793 C C . GLY A 1 110 ? -5.172 2.613 8.203 1 98.94 110 GLY A C 1
ATOM 794 O O . GLY A 1 110 ? -5.879 3.463 8.75 1 98.94 110 GLY A O 1
ATOM 795 N N . ALA A 1 111 ? -4.121 2.105 8.773 1 98.94 111 ALA A N 1
ATOM 796 C CA . ALA A 1 111 ? -3.633 2.584 10.062 1 98.94 111 ALA A CA 1
ATOM 797 C C . ALA A 1 111 ? -3.309 4.074 10.008 1 98.94 111 ALA A C 1
ATOM 799 O O . ALA A 1 111 ? -3.586 4.812 10.961 1 98.94 111 ALA A O 1
ATOM 800 N N . TYR A 1 112 ? -2.682 4.473 8.93 1 98.88 112 TYR A N 1
ATOM 801 C CA . TYR A 1 112 ? -2.387 5.883 8.727 1 98.88 112 TYR A CA 1
ATOM 802 C C . TYR A 1 112 ? -3.652 6.727 8.836 1 98.88 112 TYR A C 1
ATOM 804 O O . TYR A 1 112 ? -3.686 7.711 9.578 1 98.88 112 TYR A O 1
ATOM 812 N N . LEU A 1 113 ? -4.676 6.34 8.078 1 98.81 113 LEU A N 1
ATOM 813 C CA . LEU A 1 113 ? -5.906 7.125 8.07 1 98.81 113 LEU A CA 1
ATOM 814 C C . LEU A 1 113 ? -6.496 7.223 9.469 1 98.81 113 LEU A C 1
ATOM 816 O O . LEU A 1 113 ? -7.035 8.266 9.852 1 98.81 113 LEU A O 1
ATOM 820 N N . PHE A 1 114 ? -6.391 6.152 10.18 1 98.81 114 PHE A N 1
ATOM 821 C CA . PHE A 1 114 ? -6.914 6.137 11.539 1 98.81 114 PHE A CA 1
ATOM 822 C C . PHE A 1 114 ? -6.102 7.059 12.445 1 98.81 114 PHE A C 1
ATOM 824 O O . PHE A 1 114 ? -6.664 7.895 13.148 1 98.81 114 PHE A O 1
ATOM 831 N N . VAL A 1 115 ? -4.809 6.922 12.445 1 98.5 115 VAL A N 1
ATOM 832 C CA . VAL A 1 115 ? -3.895 7.59 13.367 1 98.5 115 VAL A CA 1
ATOM 833 C C . VAL A 1 115 ? -3.961 9.102 13.148 1 98.5 115 VAL A C 1
ATOM 835 O O . VAL A 1 115 ? -3.934 9.875 14.117 1 98.5 115 VAL A O 1
ATOM 838 N N . VAL A 1 116 ? -4.09 9.531 11.883 1 97.81 116 VAL A N 1
ATOM 839 C CA . VAL A 1 116 ? -4.062 10.961 11.602 1 97.81 116 VAL A CA 1
ATOM 840 C C . VAL A 1 116 ? -5.477 11.531 11.695 1 97.81 116 VAL A C 1
ATOM 842 O O . VAL A 1 116 ? -5.691 12.727 11.453 1 97.81 116 VAL A O 1
ATOM 845 N N . LYS A 1 117 ? -6.457 10.641 12.023 1 97.38 117 LYS A N 1
ATOM 846 C CA . LYS A 1 117 ? -7.855 11.031 12.133 1 97.38 117 LYS A CA 1
ATOM 847 C C . LYS A 1 117 ? -8.344 11.703 10.852 1 97.38 117 LYS A C 1
ATOM 849 O O . LYS A 1 117 ? -8.938 12.781 10.891 1 97.38 117 LYS A O 1
ATOM 854 N N . ALA A 1 118 ? -8.031 11.039 9.758 1 97.5 118 ALA A N 1
ATOM 855 C CA . ALA A 1 118 ? -8.375 11.578 8.453 1 97.5 118 ALA A CA 1
ATOM 856 C C . ALA A 1 118 ? -9.891 11.695 8.281 1 97.5 118 ALA A C 1
ATOM 858 O O . ALA A 1 118 ? -10.641 10.828 8.742 1 97.5 118 ALA A O 1
ATOM 859 N N . GLU A 1 119 ? -10.25 12.727 7.668 1 96.69 119 GLU A N 1
ATOM 860 C CA . GLU A 1 119 ? -11.648 12.953 7.312 1 96.69 119 GLU A CA 1
ATOM 861 C C . GLU A 1 119 ? -11.812 13.164 5.812 1 96.69 119 GLU A C 1
ATOM 863 O O . GLU A 1 119 ? -10.953 13.781 5.168 1 96.69 119 GLU A O 1
ATOM 868 N N . GLY A 1 120 ? -12.898 12.594 5.316 1 96.56 120 GLY A N 1
ATOM 869 C CA . GLY A 1 120 ? -13.219 12.836 3.918 1 96.56 120 GLY A CA 1
ATOM 870 C C . GLY A 1 120 ? -14.242 13.945 3.727 1 96.56 120 GLY A C 1
ATOM 871 O O . GLY A 1 120 ? -14.609 14.633 4.684 1 96.56 120 GLY A O 1
ATOM 872 N N . TYR A 1 121 ? -14.578 14.117 2.502 1 95.31 121 TYR A N 1
ATOM 873 C CA . TYR A 1 121 ? -15.492 15.188 2.131 1 95.31 121 TYR A CA 1
ATOM 874 C C . TYR A 1 121 ? -16.812 15.07 2.887 1 95.31 121 TYR A C 1
ATOM 876 O O . TYR A 1 121 ? -17.297 16.047 3.457 1 95.31 121 TYR A O 1
ATOM 884 N N . VAL 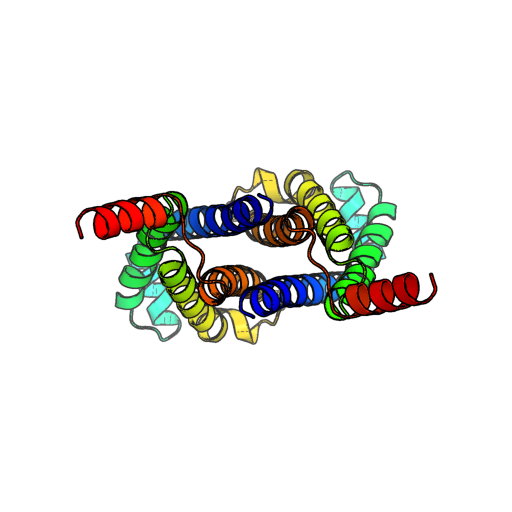A 1 122 ? -17.359 13.898 2.922 1 96.88 122 VAL A N 1
ATOM 885 C CA . VAL A 1 122 ? -18.656 13.688 3.557 1 96.88 122 VAL A CA 1
ATOM 886 C C . VAL A 1 122 ? -18.531 13.844 5.07 1 96.88 122 VAL A C 1
ATOM 888 O O . VAL A 1 122 ? -19.422 14.383 5.727 1 96.88 122 VAL A O 1
ATOM 891 N N . ASP A 1 123 ? -17.406 13.352 5.605 1 96.38 123 ASP A N 1
ATOM 892 C CA . ASP A 1 123 ? -17.156 13.539 7.031 1 96.38 123 ASP A CA 1
ATOM 893 C C . ASP A 1 123 ? -17.203 15.016 7.41 1 96.38 123 ASP A C 1
ATOM 895 O O . ASP A 1 123 ? -17.859 15.383 8.391 1 96.38 123 ASP A O 1
ATOM 899 N N . ARG A 1 124 ? -16.594 15.812 6.66 1 94.44 124 ARG A N 1
ATOM 900 C CA . ARG A 1 124 ? -16.5 17.234 6.941 1 94.44 124 ARG A CA 1
ATOM 901 C C . ARG A 1 124 ? -17.844 17.922 6.766 1 94.44 124 ARG A C 1
ATOM 903 O O . ARG A 1 124 ? -18.219 18.797 7.555 1 94.44 124 ARG A O 1
ATOM 910 N N . PHE A 1 125 ? -18.484 17.5 5.742 1 94.56 125 PHE A N 1
ATOM 911 C CA . PHE A 1 125 ? -19.797 18.062 5.465 1 94.56 125 PHE A CA 1
ATOM 912 C C . PHE A 1 125 ? -20.75 17.812 6.625 1 94.56 125 PHE A C 1
ATOM 914 O O . PHE A 1 125 ? -21.453 18.719 7.066 1 94.56 125 PHE A O 1
ATOM 921 N N . LEU A 1 126 ? -20.781 16.641 7.074 1 94.19 126 LEU A N 1
ATOM 922 C CA . LEU A 1 126 ? -21.688 16.25 8.156 1 94.19 126 LEU A CA 1
ATOM 923 C C . LEU A 1 126 ? -21.297 16.953 9.453 1 94.19 126 LEU A C 1
ATOM 925 O O . LEU A 1 126 ? -22.172 17.328 10.25 1 94.19 126 LEU A O 1
ATOM 929 N N . LYS A 1 127 ? -20.078 17.094 9.68 1 91.12 127 LYS A N 1
ATOM 930 C CA . LYS A 1 127 ? -19.609 17.781 10.875 1 91.12 127 LYS A CA 1
ATOM 931 C C . LYS A 1 127 ? -20.047 19.25 10.883 1 91.12 127 LYS A C 1
ATOM 933 O O . LYS A 1 127 ? -20.422 19.781 11.922 1 91.12 127 LYS A O 1
ATOM 938 N N . GLU A 1 128 ? -20 19.812 9.734 1 91.94 128 GLU A N 1
ATOM 939 C CA . GLU A 1 128 ? -20.391 21.219 9.594 1 91.94 128 GLU A CA 1
ATOM 940 C C . GLU A 1 128 ? -21.891 21.391 9.797 1 91.94 128 GLU A C 1
ATOM 942 O O . GLU A 1 128 ? -22.344 22.375 10.391 1 91.94 128 GLU A O 1
ATOM 947 N N . LYS A 1 129 ? -22.594 20.484 9.359 1 90.88 129 LYS A N 1
ATOM 948 C CA . LYS A 1 129 ? -24.047 20.562 9.5 1 90.88 129 LYS A CA 1
ATOM 949 C C . LYS A 1 129 ? -24.469 20.344 10.945 1 90.88 129 LYS A C 1
ATOM 951 O O . LYS A 1 129 ? -25.406 20.984 11.422 1 90.88 129 LYS A O 1
ATOM 956 N N . VAL A 1 130 ? -23.828 19.469 11.57 1 87.06 130 VAL A N 1
ATOM 957 C CA . VAL A 1 130 ? -24.188 19.156 12.953 1 87.06 130 VAL A CA 1
ATOM 958 C C . VAL A 1 130 ? -23.75 20.312 13.859 1 87.06 130 VAL A C 1
ATOM 960 O O . VAL A 1 130 ? -24.453 20.672 14.797 1 87.06 130 VAL A O 1
ATOM 963 N N . MET A 1 131 ? -22.625 20.938 13.555 1 78.25 131 MET A N 1
ATOM 964 C CA . MET A 1 131 ? -22.141 22.047 14.352 1 78.25 131 MET A CA 1
ATOM 965 C C . MET A 1 131 ? -22.969 23.312 14.094 1 78.25 131 MET A C 1
ATOM 967 O O . MET A 1 131 ? -23.109 24.156 14.977 1 78.25 131 MET A O 1
ATOM 971 N N . LYS A 1 132 ? -23.547 23.375 12.961 1 79.25 132 LYS A N 1
ATOM 972 C CA . LYS A 1 132 ? -24.391 24.516 12.648 1 79.25 132 LYS A CA 1
ATOM 973 C C . LYS A 1 132 ? -25.781 24.359 13.273 1 79.25 132 LYS A C 1
ATOM 975 O O . LYS A 1 132 ? -26.484 25.344 13.5 1 79.25 132 LYS A O 1
ATOM 980 N N . THR A 1 133 ? -26.109 23.312 13.375 1 71.19 133 THR A N 1
ATOM 981 C CA . THR A 1 133 ? -27.422 23.109 13.977 1 71.19 133 THR A CA 1
ATOM 982 C C . THR A 1 133 ? -27.359 23.281 15.492 1 71.19 133 THR A C 1
ATOM 984 O O . THR A 1 133 ? -28.375 23.469 16.141 1 71.19 133 THR A O 1
ATOM 987 N N . LYS A 1 134 ? -26.156 23.547 16.031 1 58.56 134 LYS A N 1
ATOM 988 C CA . LYS A 1 134 ? -26.125 23.859 17.469 1 58.56 134 LYS A CA 1
ATOM 989 C C . LYS A 1 134 ? -25.906 25.344 17.688 1 58.56 134 LYS A C 1
ATOM 991 O O . LYS A 1 134 ? -25.234 26.016 16.906 1 58.56 134 LYS A O 1
ATOM 996 N N . MET B 1 1 ? 1.012 15.641 16.609 1 71.38 1 MET B N 1
ATOM 997 C CA . MET B 1 1 ? 1.633 14.391 17.031 1 71.38 1 MET B CA 1
ATOM 998 C C . MET B 1 1 ? 1.109 13.219 16.219 1 71.38 1 MET B C 1
ATOM 1000 O O . MET B 1 1 ? 1.89 12.383 15.742 1 71.38 1 MET B O 1
ATOM 1004 N N . ASN B 1 2 ? 0.029 13.375 15.672 1 90.94 2 ASN B N 1
ATOM 1005 C CA . ASN B 1 2 ? -0.606 12.273 14.961 1 90.94 2 ASN B CA 1
ATOM 1006 C C . ASN B 1 2 ? -0.109 12.18 13.523 1 90.94 2 ASN B C 1
ATOM 1008 O O . ASN B 1 2 ? 0.164 11.078 13.023 1 90.94 2 ASN B O 1
ATOM 1012 N N . GLN B 1 3 ? 0.294 13.336 13.094 1 94.25 3 GLN B N 1
ATOM 1013 C CA . GLN B 1 3 ? 0.722 13.336 11.703 1 94.25 3 GLN B CA 1
ATOM 1014 C C . GLN B 1 3 ? 2.123 12.75 11.555 1 94.25 3 GLN B C 1
ATOM 1016 O O . GLN B 1 3 ? 2.416 12.055 10.578 1 94.25 3 GLN B O 1
ATOM 1021 N N . TYR B 1 4 ? 2.932 13.055 12.531 1 94.75 4 TYR B N 1
ATOM 1022 C CA . TYR B 1 4 ? 4.285 12.508 12.523 1 94.75 4 TYR B CA 1
ATOM 1023 C C . TYR B 1 4 ? 4.258 10.984 12.555 1 94.75 4 TYR B C 1
ATOM 1025 O O . TYR B 1 4 ? 4.977 10.328 11.797 1 94.75 4 TYR B O 1
ATOM 1033 N N . ILE B 1 5 ? 3.48 10.484 13.391 1 97.44 5 ILE B N 1
ATOM 1034 C CA . ILE B 1 5 ? 3.352 9.039 13.5 1 97.44 5 ILE B CA 1
ATOM 1035 C C . ILE B 1 5 ? 2.785 8.469 12.203 1 97.44 5 ILE B C 1
ATOM 1037 O O . ILE B 1 5 ? 3.236 7.422 11.727 1 97.44 5 ILE B O 1
ATOM 1041 N N . GLY B 1 6 ? 1.777 9.109 11.641 1 98.06 6 GLY B N 1
ATOM 1042 C CA . GLY B 1 6 ? 1.234 8.695 10.359 1 98.06 6 GLY B CA 1
ATOM 1043 C C . GLY B 1 6 ? 2.275 8.641 9.258 1 98.06 6 GLY B C 1
ATOM 1044 O O . GLY B 1 6 ? 2.361 7.648 8.523 1 98.06 6 GLY B O 1
ATOM 1045 N N . ASN B 1 7 ? 3.072 9.672 9.18 1 98 7 ASN B N 1
ATOM 1046 C CA . ASN B 1 7 ? 4.145 9.703 8.188 1 98 7 ASN B CA 1
ATOM 1047 C C . ASN B 1 7 ? 5.145 8.57 8.406 1 98 7 ASN B C 1
ATOM 1049 O O . ASN B 1 7 ? 5.633 7.973 7.449 1 98 7 ASN B O 1
ATOM 1053 N N . LEU B 1 8 ? 5.426 8.359 9.688 1 98.44 8 LEU B N 1
ATOM 1054 C CA . LEU B 1 8 ? 6.391 7.324 10.039 1 98.44 8 LEU B CA 1
ATOM 1055 C C . LEU B 1 8 ? 5.898 5.949 9.602 1 98.44 8 LEU B C 1
ATOM 1057 O O . LEU B 1 8 ? 6.68 5.137 9.102 1 98.44 8 LEU B O 1
ATOM 1061 N N . ILE B 1 9 ? 4.652 5.664 9.758 1 98.81 9 ILE B N 1
ATOM 1062 C CA . ILE B 1 9 ? 4.059 4.387 9.375 1 98.81 9 ILE B CA 1
ATOM 1063 C C . ILE B 1 9 ? 4.234 4.164 7.879 1 98.81 9 ILE B C 1
ATOM 1065 O O . ILE B 1 9 ? 4.762 3.133 7.453 1 98.81 9 ILE B O 1
ATOM 1069 N N . ILE B 1 10 ? 3.844 5.113 7.082 1 98.88 10 ILE B N 1
ATOM 1070 C CA . ILE B 1 10 ? 3.908 5.008 5.629 1 98.88 10 ILE B CA 1
ATOM 1071 C C . ILE B 1 10 ? 5.363 4.887 5.184 1 98.88 10 ILE B C 1
ATOM 1073 O O . ILE B 1 10 ? 5.699 4.023 4.371 1 98.88 10 ILE B O 1
ATOM 1077 N N . ARG B 1 11 ? 6.188 5.68 5.754 1 98.88 11 ARG B N 1
ATOM 1078 C CA . ARG B 1 11 ? 7.594 5.75 5.371 1 98.88 11 ARG B CA 1
ATOM 1079 C C . ARG B 1 11 ? 8.312 4.441 5.676 1 98.88 11 ARG B C 1
ATOM 1081 O O . ARG B 1 11 ? 9.047 3.918 4.84 1 98.88 11 ARG B O 1
ATOM 1088 N N . ILE B 1 12 ? 8.117 3.918 6.848 1 98.94 12 ILE B N 1
ATOM 1089 C CA . ILE B 1 12 ? 8.844 2.729 7.285 1 98.94 12 ILE B CA 1
ATOM 1090 C C . ILE B 1 12 ? 8.375 1.517 6.48 1 98.94 12 ILE B C 1
ATOM 1092 O O . ILE B 1 12 ? 9.195 0.716 6.023 1 98.94 12 ILE B O 1
ATOM 1096 N N . VAL B 1 13 ? 7.098 1.362 6.281 1 98.94 13 VAL B N 1
ATOM 1097 C CA . VAL B 1 13 ? 6.59 0.219 5.531 1 98.94 13 VAL B CA 1
ATOM 1098 C C . VAL B 1 13 ? 7.09 0.287 4.09 1 98.94 13 VAL B C 1
ATOM 1100 O O . VAL B 1 13 ? 7.535 -0.719 3.531 1 98.94 13 VAL B O 1
ATOM 1103 N N . LEU B 1 14 ? 7.016 1.456 3.48 1 98.94 14 LEU B N 1
ATOM 1104 C CA . LEU B 1 14 ? 7.527 1.617 2.125 1 98.94 14 LEU B CA 1
ATOM 1105 C C . LEU B 1 14 ? 9.023 1.329 2.072 1 98.94 14 LEU B C 1
ATOM 1107 O O . LEU B 1 14 ? 9.492 0.617 1.181 1 98.94 14 LEU B O 1
ATOM 1111 N N . GLY B 1 15 ? 9.766 1.848 3.029 1 98.94 15 GLY B N 1
ATOM 1112 C CA . GLY B 1 15 ? 11.211 1.658 3.064 1 98.94 15 GLY B CA 1
ATOM 1113 C C . GLY B 1 15 ? 11.617 0.206 3.227 1 98.94 15 GLY B C 1
ATOM 1114 O O . GLY B 1 15 ? 12.477 -0.289 2.494 1 98.94 15 GLY B O 1
ATOM 1115 N N . VAL B 1 16 ? 11.039 -0.432 4.188 1 98.94 16 VAL B N 1
ATOM 1116 C CA . VAL B 1 16 ? 11.359 -1.833 4.445 1 98.94 16 VAL B CA 1
ATOM 1117 C C . VAL B 1 16 ? 11.016 -2.674 3.217 1 98.94 16 VAL B C 1
ATOM 1119 O O . VAL B 1 16 ? 11.773 -3.57 2.838 1 98.94 16 VAL B O 1
ATOM 1122 N N . THR B 1 17 ? 9.875 -2.385 2.598 1 98.94 17 THR B N 1
ATOM 1123 C CA . THR B 1 17 ? 9.438 -3.143 1.434 1 98.94 17 THR B CA 1
ATOM 1124 C C . THR B 1 17 ? 10.438 -3.016 0.29 1 98.94 17 THR B C 1
ATOM 1126 O O . THR B 1 17 ? 10.875 -4.02 -0.274 1 98.94 17 THR B O 1
ATOM 1129 N N . PHE B 1 18 ? 10.82 -1.816 -0.005 1 98.94 18 PHE B N 1
ATOM 1130 C CA . PHE B 1 18 ? 11.719 -1.63 -1.139 1 98.94 18 PHE B CA 1
ATOM 1131 C C . PHE B 1 18 ? 13.125 -2.119 -0.803 1 98.94 18 PHE B C 1
ATOM 1133 O O . PHE B 1 18 ? 13.836 -2.621 -1.675 1 98.94 18 PHE B O 1
ATOM 1140 N N . PHE B 1 19 ? 13.562 -1.937 0.441 1 98.94 19 PHE B N 1
ATOM 1141 C CA . PHE B 1 19 ? 14.836 -2.518 0.852 1 98.94 19 PHE B CA 1
ATOM 1142 C C . PHE B 1 19 ? 14.852 -4.02 0.602 1 98.94 19 PHE B C 1
ATOM 1144 O O . PHE B 1 19 ? 15.805 -4.551 0.032 1 98.94 19 PHE B O 1
ATOM 1151 N N . ALA B 1 20 ? 13.805 -4.672 1.054 1 98.88 20 ALA B N 1
ATOM 1152 C CA . ALA B 1 20 ? 13.703 -6.117 0.87 1 98.88 20 ALA B CA 1
ATOM 1153 C C . ALA B 1 20 ? 13.719 -6.484 -0.612 1 98.88 20 ALA B C 1
ATOM 1155 O O . ALA B 1 20 ? 14.359 -7.461 -1.009 1 98.88 20 ALA B O 1
ATOM 1156 N N . HIS B 1 21 ? 13.016 -5.742 -1.427 1 98.81 21 HIS B N 1
ATOM 1157 C CA . HIS B 1 21 ? 12.984 -6.004 -2.861 1 98.81 21 HIS B CA 1
ATOM 1158 C C . HIS B 1 21 ? 14.375 -5.867 -3.475 1 98.81 21 HIS B C 1
ATOM 1160 O O . HIS B 1 21 ? 14.797 -6.727 -4.254 1 98.81 21 HIS B O 1
ATOM 1166 N N . GLY B 1 22 ? 15.023 -4.715 -3.162 1 98.75 22 GLY B N 1
ATOM 1167 C CA . GLY B 1 22 ? 16.375 -4.531 -3.668 1 98.75 22 GLY B CA 1
ATOM 1168 C C . GLY B 1 22 ? 17.328 -5.637 -3.246 1 98.75 22 GLY B C 1
ATOM 1169 O O . GLY B 1 22 ? 18.078 -6.164 -4.07 1 98.75 22 GLY B O 1
ATOM 1170 N N . LEU B 1 23 ? 17.297 -5.969 -1.995 1 98.62 23 LEU B N 1
ATOM 1171 C CA . LEU B 1 23 ? 18.156 -7.023 -1.469 1 98.62 23 LEU B CA 1
ATOM 1172 C C . LEU B 1 23 ? 17.891 -8.352 -2.174 1 98.62 23 LEU B C 1
ATOM 1174 O O . LEU B 1 23 ? 18.812 -9.055 -2.557 1 98.62 23 LEU B O 1
ATOM 1178 N N . ALA B 1 24 ? 16.656 -8.75 -2.322 1 98.25 24 ALA B N 1
ATOM 1179 C CA . ALA B 1 24 ? 16.266 -10 -2.969 1 98.25 24 ALA B CA 1
ATOM 1180 C C . ALA B 1 24 ? 16.766 -10.047 -4.41 1 98.25 24 ALA B C 1
ATOM 1182 O O . ALA B 1 24 ? 17.172 -11.109 -4.898 1 98.25 24 ALA B O 1
ATOM 1183 N N . LYS B 1 25 ? 16.672 -8.898 -5.121 1 98.5 25 LYS B N 1
ATOM 1184 C CA . LYS B 1 25 ? 17.141 -8.883 -6.508 1 98.5 25 LYS B CA 1
ATOM 1185 C C . LYS B 1 25 ? 18.625 -9.203 -6.598 1 98.5 25 LYS B C 1
ATOM 1187 O O . LYS B 1 25 ? 19.062 -9.914 -7.504 1 98.5 25 LYS B O 1
ATOM 1192 N N . PHE B 1 26 ? 19.391 -8.711 -5.684 1 98.44 26 PHE B N 1
ATOM 1193 C CA . PHE B 1 26 ? 20.828 -9 -5.688 1 98.44 26 PHE B CA 1
ATOM 1194 C C . PHE B 1 26 ? 21.094 -10.43 -5.219 1 98.44 26 PHE B C 1
ATOM 1196 O O . PHE B 1 26 ? 21.922 -11.133 -5.797 1 98.44 26 PHE B O 1
ATOM 1203 N N . GLN B 1 27 ? 20.359 -10.93 -4.258 1 97.62 27 GLN B N 1
ATOM 1204 C CA . GLN B 1 27 ? 20.594 -12.25 -3.678 1 97.62 27 GLN B CA 1
ATOM 1205 C C . GLN B 1 27 ? 20.141 -13.352 -4.633 1 97.62 27 GLN B C 1
ATOM 1207 O O . GLN B 1 27 ? 20.719 -14.445 -4.637 1 97.62 27 GLN B O 1
ATOM 1212 N N . SER B 1 28 ? 19.141 -13.125 -5.41 1 95.5 28 SER B N 1
ATOM 1213 C CA . SER B 1 28 ? 18.625 -14.133 -6.328 1 95.5 28 SER B CA 1
ATOM 1214 C C . SER B 1 28 ? 19.438 -14.195 -7.609 1 95.5 28 SER B C 1
ATOM 1216 O O . SER B 1 28 ? 19.25 -15.086 -8.438 1 95.5 28 SER B O 1
ATOM 1218 N N . GLY B 1 29 ? 20.391 -13.25 -7.828 1 97.56 29 GLY B N 1
ATOM 1219 C CA . GLY B 1 29 ? 21.188 -13.164 -9.039 1 97.56 29 GLY B CA 1
ATOM 1220 C C . GLY B 1 29 ? 20.75 -12.031 -9.953 1 97.56 29 GLY B C 1
ATOM 1221 O O . GLY B 1 29 ? 19.875 -12.203 -10.797 1 97.56 29 GLY B O 1
ATOM 1222 N N . ILE B 1 30 ? 21.469 -10.992 -9.859 1 98.06 30 ILE B N 1
ATOM 1223 C CA . ILE B 1 30 ? 21.109 -9.75 -10.531 1 98.06 30 ILE B CA 1
ATOM 1224 C C . ILE B 1 30 ? 21.156 -9.945 -12.047 1 98.06 30 ILE B C 1
ATOM 1226 O O . ILE B 1 30 ? 20.391 -9.328 -12.789 1 98.06 30 ILE B O 1
ATOM 1230 N N . ASP B 1 31 ? 21.922 -10.836 -12.547 1 98.44 31 ASP B N 1
ATOM 1231 C CA . ASP B 1 31 ? 22 -11.109 -13.977 1 98.44 31 ASP B CA 1
ATOM 1232 C C . ASP B 1 31 ? 20.719 -11.766 -14.484 1 98.44 31 ASP B C 1
ATOM 1234 O O . ASP B 1 31 ? 20.297 -11.523 -15.617 1 98.44 31 ASP B O 1
ATOM 1238 N N . ASN B 1 32 ? 20.219 -12.641 -13.672 1 98.06 32 ASN B N 1
ATOM 1239 C CA . ASN B 1 32 ? 18.922 -13.227 -14.008 1 98.06 32 ASN B CA 1
ATOM 1240 C C . ASN B 1 32 ? 17.828 -12.164 -14.102 1 98.06 32 ASN B C 1
ATOM 1242 O O . ASN B 1 32 ? 16.969 -12.219 -14.984 1 98.06 32 ASN B O 1
ATOM 1246 N N . VAL B 1 33 ? 17.875 -11.234 -13.164 1 98.12 33 VAL B N 1
ATOM 1247 C CA . VAL B 1 33 ? 16.922 -10.133 -13.188 1 98.12 33 VAL B CA 1
ATOM 1248 C C . VAL B 1 33 ? 17.141 -9.281 -14.43 1 98.12 33 VAL B C 1
ATOM 1250 O O . VAL B 1 33 ? 16.172 -8.867 -15.078 1 98.12 33 VAL B O 1
ATOM 1253 N N . ALA B 1 34 ? 18.344 -9.031 -14.742 1 98.69 34 ALA B N 1
ATOM 1254 C CA . ALA B 1 34 ? 18.672 -8.281 -15.953 1 98.69 34 ALA B CA 1
ATOM 1255 C C . ALA B 1 34 ? 18.156 -9 -17.188 1 98.69 34 ALA B C 1
ATOM 1257 O O . ALA B 1 34 ? 17.641 -8.367 -18.125 1 98.69 34 ALA B O 1
ATOM 1258 N N . GLY B 1 35 ? 18.344 -10.289 -17.266 1 98.5 35 GLY B N 1
ATOM 1259 C CA . GLY B 1 35 ? 17.781 -11.078 -18.359 1 98.5 35 GLY B CA 1
ATOM 1260 C C . GLY B 1 35 ? 16.281 -10.953 -18.469 1 98.5 35 GLY B C 1
ATOM 1261 O O . GLY B 1 35 ? 15.742 -10.828 -19.578 1 98.5 35 GLY B O 1
ATOM 1262 N N . TRP B 1 36 ? 15.578 -10.984 -17.359 1 97.88 36 TRP B N 1
ATOM 1263 C CA . TRP B 1 36 ? 14.133 -10.812 -17.344 1 97.88 36 TRP B CA 1
ATOM 1264 C C . TRP B 1 36 ? 13.742 -9.438 -17.859 1 97.88 36 TRP B C 1
ATOM 1266 O O . TRP B 1 36 ? 12.789 -9.305 -18.641 1 97.88 36 TRP B O 1
ATOM 1276 N N . PHE B 1 37 ? 14.453 -8.383 -17.422 1 98.38 37 PHE B N 1
ATOM 1277 C CA . PHE B 1 37 ? 14.195 -7.043 -17.938 1 98.38 37 PHE B CA 1
ATOM 1278 C C . PHE B 1 37 ? 14.281 -7.02 -19.469 1 98.38 37 PHE B C 1
ATOM 1280 O O . PHE B 1 37 ? 13.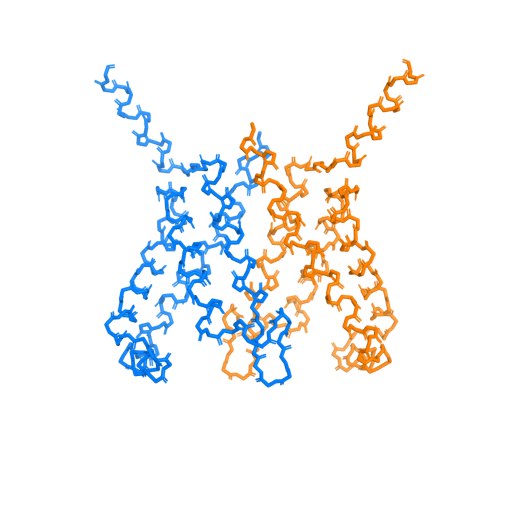406 -6.473 -20.141 1 98.38 37 PHE B O 1
ATOM 1287 N N . THR B 1 38 ? 15.281 -7.598 -20 1 98.5 38 THR B N 1
ATOM 1288 C CA . THR B 1 38 ? 15.445 -7.656 -21.453 1 98.5 38 THR B CA 1
ATOM 1289 C C . THR B 1 38 ? 14.281 -8.391 -22.094 1 98.5 38 THR B C 1
ATOM 1291 O O . THR B 1 38 ? 13.781 -7.973 -23.141 1 98.5 38 THR B O 1
ATOM 1294 N N . SER B 1 39 ? 13.867 -9.461 -21.531 1 98.12 39 SER B N 1
ATOM 1295 C CA . SER B 1 39 ? 12.805 -10.289 -22.094 1 98.12 39 SER B CA 1
ATOM 1296 C C . SER B 1 39 ? 11.492 -9.516 -22.188 1 98.12 39 SER B C 1
ATOM 1298 O O . SER B 1 39 ? 10.625 -9.844 -23 1 98.12 39 SER B O 1
ATOM 1300 N N . ILE B 1 40 ? 11.375 -8.484 -21.359 1 96 40 ILE B N 1
ATOM 1301 C CA . ILE B 1 40 ? 10.117 -7.738 -21.391 1 96 40 ILE B CA 1
ATOM 1302 C C . ILE B 1 40 ? 10.336 -6.395 -22.078 1 96 40 ILE B C 1
ATOM 1304 O O . ILE B 1 40 ? 9.562 -5.457 -21.891 1 96 40 ILE B O 1
ATOM 1308 N N . GLY B 1 41 ? 11.477 -6.203 -22.672 1 97.44 41 GLY B N 1
ATOM 1309 C CA . GLY B 1 41 ? 11.695 -5.07 -23.562 1 97.44 41 GLY B CA 1
ATOM 1310 C C . GLY B 1 41 ? 12.422 -3.92 -22.875 1 97.44 41 GLY B C 1
ATOM 1311 O O . GLY B 1 41 ? 12.445 -2.805 -23.406 1 97.44 41 GLY B O 1
ATOM 1312 N N . LEU B 1 42 ? 12.953 -4.195 -21.734 1 98.12 42 LEU B N 1
ATOM 1313 C CA . LEU B 1 42 ? 13.734 -3.176 -21.031 1 98.12 42 LEU B CA 1
ATOM 1314 C C . LEU B 1 42 ? 15.227 -3.463 -21.141 1 98.12 42 LEU B C 1
ATOM 1316 O O . LEU B 1 42 ? 15.633 -4.621 -21.266 1 98.12 42 LEU B O 1
ATOM 1320 N N . PRO B 1 43 ? 15.984 -2.348 -21.156 1 98.38 43 PRO B N 1
ATOM 1321 C CA . PRO B 1 43 ? 17.422 -2.609 -21.109 1 98.38 43 PRO B CA 1
ATOM 1322 C C . PRO B 1 43 ? 17.844 -3.357 -19.844 1 98.38 43 PRO B C 1
ATOM 1324 O O . PRO B 1 43 ? 17.422 -2.994 -18.734 1 98.38 43 PRO B O 1
ATOM 1327 N N . GLY B 1 44 ? 18.766 -4.363 -20.031 1 97.75 44 GLY B N 1
ATOM 1328 C CA . GLY B 1 44 ? 19.234 -5.137 -18.891 1 97.75 44 GLY B CA 1
ATOM 1329 C C . GLY B 1 44 ? 19.906 -4.289 -17.828 1 97.75 44 GLY B C 1
ATOM 1330 O O . GLY B 1 44 ? 19.781 -4.562 -16.641 1 97.75 44 GLY B O 1
ATOM 1331 N N . GLY B 1 45 ? 20.578 -3.279 -18.219 1 98.06 45 GLY B N 1
ATOM 1332 C CA . GLY B 1 45 ? 21.266 -2.389 -17.297 1 98.06 45 GLY B CA 1
ATOM 1333 C C . GLY B 1 45 ? 20.328 -1.691 -16.328 1 98.06 45 GLY B C 1
ATOM 1334 O O . GLY B 1 45 ? 20.719 -1.335 -15.219 1 98.06 45 GLY B O 1
ATOM 1335 N N . LEU B 1 46 ? 19.141 -1.518 -16.703 1 98.44 46 LEU B N 1
ATOM 1336 C CA . LEU B 1 46 ? 18.156 -0.877 -15.844 1 98.44 46 LEU B CA 1
ATOM 1337 C C . LEU B 1 46 ? 17.906 -1.702 -14.586 1 98.44 46 LEU B C 1
ATOM 1339 O O . LEU B 1 46 ? 17.547 -1.155 -13.539 1 98.44 46 LEU B O 1
ATOM 1343 N N . ALA B 1 47 ? 18.062 -3.002 -14.68 1 98.44 47 ALA B N 1
ATOM 1344 C CA . ALA B 1 47 ? 17.875 -3.881 -13.531 1 98.44 47 ALA B CA 1
ATOM 1345 C C . ALA B 1 47 ? 18.844 -3.531 -12.406 1 98.44 47 ALA B C 1
ATOM 1347 O O . ALA B 1 47 ? 18.453 -3.51 -11.234 1 98.44 47 ALA B O 1
ATOM 1348 N N . TYR B 1 48 ? 20.031 -3.244 -12.75 1 98.62 48 TYR B N 1
ATOM 1349 C CA . TYR B 1 48 ? 21.047 -2.871 -11.758 1 98.62 48 TYR B CA 1
ATOM 1350 C C . TYR B 1 48 ? 20.672 -1.554 -11.086 1 98.62 48 TYR B C 1
ATOM 1352 O O . TYR B 1 48 ? 20.812 -1.412 -9.867 1 98.62 48 TYR B O 1
ATOM 1360 N N . GLY B 1 49 ? 20.25 -0.609 -11.938 1 98.5 49 GLY B N 1
ATOM 1361 C CA . GLY B 1 49 ? 19.828 0.681 -11.406 1 98.5 49 GLY B CA 1
ATOM 1362 C C . GLY B 1 49 ? 18.641 0.591 -10.477 1 98.5 49 GLY B C 1
ATOM 1363 O O . GLY B 1 49 ? 18.656 1.144 -9.375 1 98.5 49 GLY B O 1
ATOM 1364 N N . VAL B 1 50 ? 17.641 -0.113 -10.898 1 98.75 50 VAL B N 1
ATOM 1365 C CA . VAL B 1 50 ? 16.422 -0.239 -10.117 1 98.75 50 VAL B CA 1
ATOM 1366 C C . VAL B 1 50 ? 16.719 -0.942 -8.797 1 98.75 50 VAL B C 1
ATOM 1368 O O . VAL B 1 50 ? 16.312 -0.478 -7.727 1 98.75 50 VAL B O 1
ATOM 1371 N N . ALA B 1 51 ? 17.438 -2.047 -8.852 1 98.81 51 ALA B N 1
ATOM 1372 C CA . ALA B 1 51 ? 17.781 -2.795 -7.645 1 98.81 51 ALA B CA 1
ATOM 1373 C C . ALA B 1 51 ? 18.562 -1.924 -6.664 1 98.81 51 ALA B C 1
ATOM 1375 O O . ALA B 1 51 ? 18.312 -1.954 -5.457 1 98.81 51 ALA B O 1
ATOM 1376 N N . THR B 1 52 ? 19.484 -1.183 -7.199 1 98.88 52 THR B N 1
ATOM 1377 C CA . THR B 1 52 ? 20.297 -0.309 -6.363 1 98.88 52 THR B CA 1
ATOM 1378 C C . THR B 1 52 ? 19.438 0.776 -5.715 1 98.88 52 THR B C 1
ATOM 1380 O O . THR B 1 52 ? 19.562 1.031 -4.516 1 98.88 52 THR B O 1
ATOM 1383 N N . VAL B 1 53 ? 18.609 1.391 -6.52 1 98.88 53 VAL B N 1
ATOM 1384 C CA . VAL B 1 53 ? 17.75 2.447 -6.008 1 98.88 53 VAL B CA 1
ATOM 1385 C C . VAL B 1 53 ? 16.812 1.88 -4.938 1 98.88 53 VAL B C 1
ATOM 1387 O O . VAL B 1 53 ? 16.562 2.525 -3.918 1 98.88 53 VAL B O 1
ATOM 1390 N N . GLU B 1 54 ? 16.312 0.714 -5.18 1 98.94 54 GLU B N 1
ATOM 1391 C CA . GLU B 1 54 ? 15.43 0.082 -4.199 1 98.94 54 GLU B CA 1
ATOM 1392 C C . GLU B 1 54 ? 16.172 -0.179 -2.889 1 98.94 54 GLU B C 1
ATOM 1394 O O . GLU B 1 54 ? 15.664 0.151 -1.812 1 98.94 54 GLU B O 1
ATOM 1399 N N . LEU B 1 55 ? 17.312 -0.718 -3.01 1 98.94 55 LEU B N 1
ATOM 1400 C CA . LEU B 1 55 ? 18.094 -1.064 -1.83 1 98.94 55 LEU B CA 1
ATOM 1401 C C . LEU B 1 55 ? 18.5 0.187 -1.056 1 98.94 55 LEU B C 1
ATOM 1403 O O . LEU B 1 55 ? 18.203 0.308 0.135 1 98.94 55 LEU B O 1
ATOM 1407 N N . VAL B 1 56 ? 19.109 1.118 -1.727 1 98.94 56 VAL B N 1
ATOM 1408 C CA . VAL B 1 56 ? 19.625 2.326 -1.093 1 98.94 56 VAL B CA 1
ATOM 1409 C C . VAL B 1 56 ? 18.469 3.234 -0.687 1 98.94 56 VAL B C 1
ATOM 1411 O O . VAL B 1 56 ? 18.453 3.781 0.419 1 98.94 56 VAL B O 1
ATOM 1414 N N . GLY B 1 57 ? 17.516 3.373 -1.598 1 98.94 57 GLY B N 1
ATOM 1415 C CA . GLY B 1 57 ? 16.344 4.18 -1.279 1 98.94 57 GLY B CA 1
ATOM 1416 C C . GLY B 1 57 ? 15.562 3.65 -0.094 1 98.94 57 GLY B C 1
ATOM 1417 O O . GLY B 1 57 ? 15.062 4.426 0.725 1 98.94 57 GLY B O 1
ATOM 1418 N N . GLY B 1 58 ? 15.406 2.307 -0.064 1 98.94 58 GLY B N 1
ATOM 1419 C CA . GLY B 1 58 ? 14.766 1.718 1.104 1 98.94 58 GLY B CA 1
ATOM 1420 C C . GLY B 1 58 ? 15.461 2.08 2.406 1 98.94 58 GLY B C 1
ATOM 1421 O O . GLY B 1 58 ? 14.805 2.451 3.381 1 98.94 58 GLY B O 1
ATOM 1422 N N . ILE B 1 59 ? 16.734 2.041 2.441 1 98.94 59 ILE B N 1
ATOM 1423 C CA . ILE B 1 59 ? 17.531 2.391 3.617 1 98.94 59 ILE B CA 1
ATOM 1424 C C . ILE B 1 59 ? 17.312 3.865 3.957 1 98.94 59 ILE B C 1
ATOM 1426 O O . ILE B 1 59 ? 17.141 4.219 5.125 1 98.94 59 ILE B O 1
ATOM 1430 N N . LEU B 1 60 ? 17.359 4.688 2.965 1 98.94 60 LEU B N 1
ATOM 1431 C CA . LEU B 1 60 ? 17.203 6.121 3.174 1 98.94 60 LEU B CA 1
ATOM 1432 C C . LEU B 1 60 ? 15.844 6.438 3.777 1 98.94 60 LEU B C 1
ATOM 1434 O O . LEU B 1 60 ? 15.734 7.277 4.672 1 98.94 60 LEU B O 1
ATOM 1438 N N . LEU B 1 61 ? 14.82 5.781 3.289 1 98.94 61 LEU B N 1
ATOM 1439 C CA . LEU B 1 61 ? 13.492 5.988 3.863 1 98.94 61 LEU B CA 1
ATOM 1440 C C . LEU B 1 61 ? 13.453 5.539 5.32 1 98.94 61 LEU B C 1
ATOM 1442 O O . LEU B 1 61 ? 12.836 6.195 6.16 1 98.94 61 LEU B O 1
ATOM 1446 N N . ILE B 1 62 ? 14.07 4.441 5.594 1 98.88 62 ILE B N 1
ATOM 1447 C CA . ILE B 1 62 ? 14.047 3.893 6.945 1 98.88 62 ILE B CA 1
ATOM 1448 C C . ILE B 1 62 ? 14.742 4.855 7.902 1 98.88 62 ILE B C 1
ATOM 1450 O O . ILE B 1 62 ? 14.234 5.133 8.992 1 98.88 62 ILE B O 1
ATOM 1454 N N . ILE B 1 63 ? 15.828 5.465 7.523 1 98.56 63 ILE B N 1
ATOM 1455 C CA . ILE B 1 63 ? 16.562 6.328 8.438 1 98.56 63 ILE B CA 1
ATOM 1456 C C . ILE B 1 63 ? 16 7.742 8.391 1 98.56 63 ILE B C 1
ATOM 1458 O O . ILE B 1 63 ? 16.312 8.578 9.25 1 98.56 63 ILE B O 1
ATOM 1462 N N . GLY B 1 64 ? 15.219 8.062 7.391 1 98.62 64 GLY B N 1
ATOM 1463 C CA . GLY B 1 64 ? 14.516 9.328 7.32 1 98.62 64 GLY B CA 1
ATOM 1464 C C . GLY B 1 64 ? 15.312 10.414 6.621 1 98.62 64 GLY B C 1
ATOM 1465 O O . GLY B 1 64 ? 15.281 11.578 7.035 1 98.62 64 GLY B O 1
ATOM 1466 N N . LEU B 1 65 ? 15.938 10.055 5.566 1 98.69 65 LEU B N 1
ATOM 1467 C CA . LEU B 1 65 ? 16.75 11 4.797 1 98.69 65 LEU B CA 1
ATOM 1468 C C . LEU B 1 65 ? 16.219 11.117 3.371 1 98.69 65 LEU B C 1
ATOM 1470 O O . LEU B 1 65 ? 16.078 10.117 2.67 1 98.69 65 LEU B O 1
ATOM 1474 N N . GLY B 1 66 ? 15.969 12.383 2.939 1 98.62 66 GLY B N 1
ATOM 1475 C CA . GLY B 1 66 ? 15.484 12.609 1.589 1 98.62 66 GLY B CA 1
ATOM 1476 C C . GLY B 1 66 ? 14.125 11.992 1.329 1 98.62 66 GLY B C 1
ATOM 1477 O O . GLY B 1 66 ? 13.852 11.523 0.222 1 98.62 66 GLY B O 1
ATOM 1478 N N . VAL B 1 67 ? 13.312 11.953 2.264 1 98.81 67 VAL B N 1
ATOM 1479 C CA . VAL B 1 67 ? 12.102 11.148 2.312 1 98.81 67 VAL B CA 1
ATOM 1480 C C . VAL B 1 67 ? 11.203 11.5 1.131 1 98.81 67 VAL B C 1
ATOM 1482 O O . VAL B 1 67 ? 10.781 10.617 0.378 1 98.81 67 VAL B O 1
ATOM 1485 N N . ARG B 1 68 ? 10.906 12.75 0.93 1 98.06 68 ARG B N 1
ATOM 1486 C CA . ARG B 1 68 ? 9.945 13.117 -0.103 1 98.06 68 ARG B CA 1
ATOM 1487 C C . ARG B 1 68 ? 10.484 12.805 -1.493 1 98.06 68 ARG B C 1
ATOM 1489 O O . ARG B 1 68 ? 9.734 12.391 -2.381 1 98.06 68 ARG B O 1
ATOM 1496 N N . TYR B 1 69 ? 11.781 12.867 -1.727 1 98.81 69 TYR B N 1
ATOM 1497 C CA . TYR B 1 69 ? 12.367 12.625 -3.041 1 98.81 69 TYR B CA 1
ATOM 1498 C C . TYR B 1 69 ? 12.5 11.133 -3.311 1 98.81 69 TYR B C 1
ATOM 1500 O O . TYR B 1 69 ? 12.289 10.672 -4.438 1 98.81 69 TYR B O 1
ATOM 1508 N N . VAL B 1 70 ? 12.914 10.438 -2.291 1 98.94 70 VAL B N 1
ATOM 1509 C CA . VAL B 1 70 ? 12.977 8.984 -2.434 1 98.94 70 VAL B CA 1
ATOM 1510 C C . VAL B 1 70 ? 11.578 8.43 -2.693 1 98.94 70 VAL B C 1
ATOM 1512 O O . VAL B 1 70 ? 11.398 7.543 -3.527 1 98.94 70 VAL B O 1
ATOM 1515 N N . GLY B 1 71 ? 10.594 8.945 -1.95 1 98.94 71 GLY B N 1
ATOM 1516 C CA . GLY B 1 71 ? 9.219 8.562 -2.23 1 98.94 71 GLY B CA 1
ATOM 1517 C C . GLY B 1 71 ? 8.82 8.781 -3.68 1 98.94 71 GLY B C 1
ATOM 1518 O O . GLY B 1 71 ? 8.211 7.902 -4.297 1 98.94 71 GLY B O 1
ATOM 1519 N N . LEU B 1 72 ? 9.172 9.898 -4.211 1 98.88 72 LEU B N 1
ATOM 1520 C CA . LEU B 1 72 ? 8.867 10.203 -5.605 1 98.88 72 LEU B CA 1
ATOM 1521 C C . LEU B 1 72 ? 9.57 9.219 -6.539 1 98.88 72 LEU B C 1
ATOM 1523 O O . LEU B 1 72 ? 8.977 8.75 -7.512 1 98.88 72 LEU B O 1
ATOM 1527 N N . LEU B 1 73 ? 10.797 8.961 -6.273 1 98.88 73 LEU B N 1
ATOM 1528 C CA . LEU B 1 73 ? 11.562 8.023 -7.086 1 98.88 73 LEU B CA 1
ATOM 1529 C C . LEU B 1 73 ? 10.898 6.656 -7.113 1 98.88 73 LEU B C 1
ATOM 1531 O O . LEU B 1 73 ? 10.773 6.043 -8.172 1 98.88 73 LEU B O 1
ATOM 1535 N N . PHE B 1 74 ? 10.477 6.176 -5.973 1 98.94 74 PHE B N 1
ATOM 1536 C CA . PHE B 1 74 ? 9.805 4.883 -5.895 1 98.94 74 PHE B CA 1
ATOM 1537 C C . PHE B 1 74 ? 8.477 4.922 -6.641 1 98.94 74 PHE B C 1
ATOM 1539 O O . PHE B 1 74 ? 8.117 3.959 -7.32 1 98.94 74 PHE B O 1
ATOM 1546 N N . ALA B 1 75 ? 7.762 6.023 -6.516 1 98.94 75 ALA B N 1
ATOM 1547 C CA . ALA B 1 75 ? 6.504 6.16 -7.246 1 98.94 75 ALA B CA 1
ATOM 1548 C C . ALA B 1 75 ? 6.73 6.059 -8.75 1 98.94 75 ALA B C 1
ATOM 1550 O O . ALA B 1 75 ? 5.965 5.398 -9.461 1 98.94 75 ALA B O 1
ATOM 1551 N N . LEU B 1 76 ? 7.773 6.664 -9.195 1 98.81 76 LEU B N 1
ATOM 1552 C CA . LEU B 1 76 ? 8.086 6.648 -10.617 1 98.81 76 LEU B CA 1
ATOM 1553 C C . LEU B 1 76 ? 8.477 5.246 -11.07 1 98.81 76 LEU B C 1
ATOM 1555 O O . LEU B 1 76 ? 8.062 4.793 -12.141 1 98.81 76 LEU B O 1
ATOM 1559 N N . ILE B 1 77 ? 9.266 4.59 -10.305 1 98.75 77 ILE B N 1
ATOM 1560 C CA . ILE B 1 77 ? 9.648 3.213 -10.602 1 98.75 77 ILE B CA 1
ATOM 1561 C C . ILE B 1 77 ? 8.398 2.342 -10.703 1 98.75 77 ILE B C 1
ATOM 1563 O O . ILE B 1 77 ? 8.266 1.548 -11.633 1 98.75 77 ILE B O 1
ATOM 1567 N N . LEU B 1 78 ? 7.469 2.523 -9.812 1 98.88 78 LEU B N 1
ATOM 1568 C CA . LEU B 1 78 ? 6.27 1.69 -9.766 1 98.88 78 LEU B CA 1
ATOM 1569 C C . LEU B 1 78 ? 5.324 2.035 -10.914 1 98.88 78 LEU B C 1
ATOM 1571 O O . LEU B 1 78 ? 4.625 1.161 -11.43 1 98.88 78 LEU B O 1
ATOM 1575 N N . ALA B 1 79 ? 5.309 3.32 -11.32 1 98.75 79 ALA B N 1
ATOM 1576 C CA . ALA B 1 79 ? 4.543 3.682 -12.508 1 98.75 79 ALA B CA 1
ATOM 1577 C C . ALA B 1 79 ? 5.051 2.928 -13.734 1 98.75 79 ALA B C 1
ATOM 1579 O O . ALA B 1 79 ? 4.262 2.393 -14.516 1 98.75 79 ALA B O 1
ATOM 1580 N N . GLY B 1 80 ? 6.344 2.893 -13.875 1 98.06 80 GLY B N 1
ATOM 1581 C CA . GLY B 1 80 ? 6.926 2.1 -14.945 1 98.06 80 GLY B CA 1
ATOM 1582 C C . GLY B 1 80 ? 6.598 0.622 -14.844 1 98.06 80 GLY B C 1
ATOM 1583 O O . GLY B 1 80 ? 6.305 -0.028 -15.844 1 98.06 80 GLY B O 1
ATOM 1584 N N . ALA B 1 81 ? 6.66 0.055 -13.664 1 98.19 81 ALA B N 1
ATOM 1585 C CA . ALA B 1 81 ? 6.359 -1.358 -13.453 1 98.19 81 ALA B CA 1
ATOM 1586 C C . ALA B 1 81 ? 4.91 -1.671 -13.828 1 98.19 81 ALA B C 1
ATOM 1588 O O . ALA B 1 81 ? 4.633 -2.707 -14.438 1 98.19 81 ALA B O 1
ATOM 1589 N N . ILE B 1 82 ? 3.992 -0.803 -13.445 1 98.62 82 ILE B N 1
ATOM 1590 C CA . ILE B 1 82 ? 2.584 -1.015 -13.766 1 98.62 82 ILE B CA 1
ATOM 1591 C C . ILE B 1 82 ? 2.396 -1.06 -15.281 1 98.62 82 ILE B C 1
ATOM 1593 O O . ILE B 1 82 ? 1.713 -1.943 -15.797 1 98.62 82 ILE B O 1
ATOM 1597 N N . VAL B 1 83 ? 3.008 -0.205 -16 1 97.81 83 VAL B N 1
ATOM 1598 C CA . VAL B 1 83 ? 2.846 -0.126 -17.453 1 97.81 83 VAL B CA 1
ATOM 1599 C C . VAL B 1 83 ? 3.518 -1.327 -18.109 1 97.81 83 VAL B C 1
ATOM 1601 O O . VAL B 1 83 ? 2.953 -1.939 -19.016 1 97.81 83 VAL B O 1
ATOM 1604 N N . LYS B 1 84 ? 4.637 -1.758 -17.672 1 97 84 LYS B N 1
ATOM 1605 C CA . LYS B 1 84 ? 5.473 -2.719 -18.375 1 97 84 LYS B CA 1
ATOM 1606 C C . LYS B 1 84 ? 5.203 -4.145 -17.906 1 97 84 LYS B C 1
ATOM 1608 O O . LYS B 1 84 ? 5.477 -5.105 -18.625 1 97 84 LYS B O 1
ATOM 1613 N N . VAL B 1 85 ? 4.75 -4.262 -16.719 1 96.56 85 VAL B N 1
ATOM 1614 C CA . VAL B 1 85 ? 4.809 -5.594 -16.125 1 96.56 85 VAL B CA 1
ATOM 1615 C C . VAL B 1 85 ? 3.395 -6.113 -15.883 1 96.56 85 VAL B C 1
ATOM 1617 O O . VAL B 1 85 ? 3.025 -7.18 -16.375 1 96.56 85 VAL B O 1
ATOM 1620 N N . ASN B 1 86 ? 2.564 -5.371 -15.133 1 96.69 86 ASN B N 1
ATOM 1621 C CA . ASN B 1 86 ? 1.365 -6.031 -14.625 1 96.69 86 ASN B CA 1
ATOM 1622 C C . ASN B 1 86 ? 0.108 -5.227 -14.938 1 96.69 86 ASN B C 1
ATOM 1624 O O . ASN B 1 86 ? -0.996 -5.613 -14.547 1 96.69 86 ASN B O 1
ATOM 1628 N N . GLY B 1 87 ? 0.27 -4.129 -15.633 1 96.19 87 GLY B N 1
ATOM 1629 C CA . GLY B 1 87 ? -0.872 -3.293 -15.969 1 96.19 87 GLY B CA 1
ATOM 1630 C C . GLY B 1 87 ? -1.944 -4.031 -16.75 1 96.19 87 GLY B C 1
ATOM 1631 O O . GLY B 1 87 ? -3.137 -3.842 -16.5 1 96.19 87 GLY B O 1
ATOM 1632 N N . ALA B 1 88 ? -1.52 -4.887 -17.625 1 96 88 ALA B N 1
ATOM 1633 C CA . ALA B 1 88 ? -2.447 -5.57 -18.516 1 96 88 ALA B CA 1
ATOM 1634 C C . ALA B 1 88 ? -3.27 -6.613 -17.766 1 96 88 ALA B C 1
ATOM 1636 O O . ALA B 1 88 ? -4.336 -7.023 -18.219 1 96 88 ALA B O 1
ATOM 1637 N N . ALA B 1 89 ? -2.787 -7.055 -16.594 1 97.69 89 ALA B N 1
ATOM 1638 C CA . ALA B 1 89 ? -3.465 -8.102 -15.836 1 97.69 89 ALA B CA 1
ATOM 1639 C C . ALA B 1 89 ? -4.605 -7.52 -15.008 1 97.69 89 ALA B C 1
ATOM 1641 O O . ALA B 1 89 ? -5.367 -8.258 -14.383 1 97.69 89 ALA B O 1
ATOM 1642 N N . GLY B 1 90 ? -4.691 -6.145 -14.92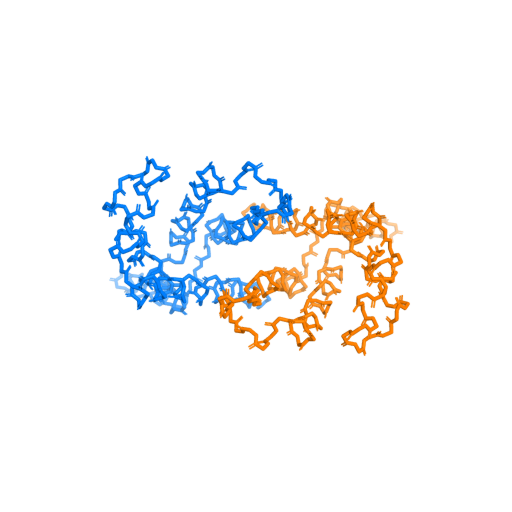2 1 98.06 90 GLY B N 1
ATOM 1643 C CA . GLY B 1 90 ? -5.754 -5.512 -14.156 1 98.06 90 GLY B CA 1
ATOM 1644 C C . GLY B 1 90 ? -5.383 -5.277 -12.703 1 98.06 90 GLY B C 1
ATOM 1645 O O . GLY B 1 90 ? -4.285 -5.637 -12.266 1 98.06 90 GLY B O 1
ATOM 1646 N N . LEU B 1 91 ? -6.285 -4.766 -11.969 1 98.62 91 LEU B N 1
ATOM 1647 C CA . LEU B 1 91 ? -6.02 -4.344 -10.594 1 98.62 91 LEU B CA 1
ATOM 1648 C C . LEU B 1 91 ? -5.719 -5.547 -9.711 1 98.62 91 LEU B C 1
ATOM 1650 O O . LEU B 1 91 ? -4.68 -5.586 -9.039 1 98.62 91 LEU B O 1
ATOM 1654 N N . LEU B 1 92 ? -6.562 -6.578 -9.828 1 98.19 92 LEU B N 1
ATOM 1655 C CA . LEU B 1 92 ? -6.449 -7.699 -8.898 1 98.19 92 LEU B CA 1
ATOM 1656 C C . LEU B 1 92 ? -5.773 -8.891 -9.57 1 98.19 92 LEU B C 1
ATOM 1658 O O . LEU B 1 92 ? -5.609 -9.945 -8.945 1 98.19 92 LEU B O 1
ATOM 1662 N N . GLY B 1 93 ? -5.387 -8.688 -10.82 1 97.62 93 GLY B N 1
ATOM 1663 C CA . GLY B 1 93 ? -4.844 -9.805 -11.578 1 97.62 93 GLY B CA 1
ATOM 1664 C C . GLY B 1 93 ? -5.875 -10.484 -12.461 1 97.62 93 GLY B C 1
ATOM 1665 O O . GLY B 1 93 ? -7.047 -10.109 -12.461 1 97.62 93 GLY B O 1
ATOM 1666 N N . ASP B 1 94 ? -5.422 -11.469 -13.25 1 95.44 94 ASP B N 1
ATOM 1667 C CA . ASP B 1 94 ? -6.305 -12.094 -14.227 1 95.44 94 ASP B CA 1
ATOM 1668 C C . ASP B 1 94 ? -6.359 -13.602 -14.031 1 95.44 94 ASP B C 1
ATOM 1670 O O . ASP B 1 94 ? -6.699 -14.344 -14.961 1 95.44 94 ASP B O 1
ATOM 1674 N N . GLY B 1 95 ? -6.031 -14.062 -12.891 1 90.56 95 GLY B N 1
ATOM 1675 C CA . GLY B 1 95 ? -6.035 -15.492 -12.617 1 90.56 95 GLY B CA 1
ATOM 1676 C C . GLY B 1 95 ? -4.703 -16.156 -12.914 1 90.56 95 GLY B C 1
ATOM 1677 O O . GLY B 1 95 ? -4.344 -17.156 -12.289 1 90.56 95 GLY B O 1
ATOM 1678 N N . LYS B 1 96 ? -3.992 -15.648 -13.828 1 92.69 96 LYS B N 1
ATOM 1679 C CA . LYS B 1 96 ? -2.689 -16.188 -14.203 1 92.69 96 LYS B CA 1
ATOM 1680 C C . LYS B 1 96 ? -1.56 -15.273 -13.742 1 92.69 96 LYS B C 1
ATOM 1682 O O . LYS B 1 96 ? -0.533 -15.742 -13.25 1 92.69 96 LYS B O 1
ATOM 1687 N N . ASN B 1 97 ? -1.798 -13.977 -13.812 1 94.38 97 ASN B N 1
ATOM 1688 C CA . ASN B 1 97 ? -0.811 -12.953 -13.477 1 94.38 97 ASN B CA 1
ATOM 1689 C C . ASN B 1 97 ? -1.3 -12.055 -12.352 1 94.38 97 ASN B C 1
ATOM 1691 O O . ASN B 1 97 ? -2.492 -11.75 -12.258 1 94.38 97 ASN B O 1
ATOM 1695 N N . PRO B 1 98 ? -0.315 -11.75 -11.555 1 95.31 98 PRO B N 1
ATOM 1696 C CA . PRO B 1 98 ? -0.706 -10.781 -10.531 1 95.31 98 PRO B CA 1
ATOM 1697 C C . PRO B 1 98 ? -1.094 -9.422 -11.109 1 95.31 98 PRO B C 1
ATOM 1699 O O . PRO B 1 98 ? -0.555 -9.016 -12.141 1 95.31 98 PRO B O 1
ATOM 1702 N N . GLY B 1 99 ? -2.021 -8.742 -10.477 1 97.88 99 GLY B N 1
ATOM 1703 C CA . GLY B 1 99 ? -2.43 -7.41 -10.883 1 97.88 99 GLY B CA 1
ATOM 1704 C C . GLY B 1 99 ? -1.506 -6.32 -10.375 1 97.88 99 GLY B C 1
ATOM 1705 O O . GLY B 1 99 ? -0.444 -6.609 -9.82 1 97.88 99 GLY B O 1
ATOM 1706 N N . TYR B 1 100 ? -1.953 -5.105 -10.602 1 98.69 100 TYR B N 1
ATOM 1707 C CA . TYR B 1 100 ? -1.067 -4.004 -10.242 1 98.69 100 TYR B CA 1
ATOM 1708 C C . TYR B 1 100 ? -1.471 -3.393 -8.906 1 98.69 100 TYR B C 1
ATOM 1710 O O . TYR B 1 100 ? -1.091 -2.262 -8.594 1 98.69 100 TYR B O 1
ATOM 1718 N N . GLU B 1 101 ? -2.209 -4.074 -8.125 1 98.62 101 GLU B N 1
ATOM 1719 C CA . GLU B 1 101 ? -2.707 -3.555 -6.855 1 98.62 101 GLU B CA 1
ATOM 1720 C C . GLU B 1 101 ? -1.56 -3.24 -5.898 1 98.62 101 GLU B C 1
ATOM 1722 O O . GLU B 1 101 ? -1.573 -2.209 -5.223 1 98.62 101 GLU B O 1
ATOM 1727 N N . LEU B 1 102 ? -0.596 -4.172 -5.793 1 98.69 102 LEU B N 1
ATOM 1728 C CA . LEU B 1 102 ? 0.536 -3.906 -4.91 1 98.69 102 LEU B CA 1
ATOM 1729 C C . LEU B 1 102 ? 1.317 -2.684 -5.383 1 98.69 102 LEU B C 1
ATOM 1731 O O . LEU B 1 102 ? 1.611 -1.788 -4.586 1 98.69 102 LEU B O 1
ATOM 1735 N N . ASP B 1 103 ? 1.632 -2.668 -6.641 1 98.81 103 ASP B N 1
ATOM 1736 C CA . ASP B 1 103 ? 2.377 -1.54 -7.195 1 98.81 103 ASP B CA 1
ATOM 1737 C C . ASP B 1 103 ? 1.626 -0.228 -6.98 1 98.81 103 ASP B C 1
ATOM 1739 O O . ASP B 1 103 ? 2.232 0.795 -6.652 1 98.81 103 ASP B O 1
ATOM 1743 N N . LEU B 1 104 ? 0.363 -0.261 -7.137 1 98.94 104 LEU B N 1
ATOM 1744 C CA . LEU B 1 104 ? -0.452 0.938 -6.973 1 98.94 104 LEU B CA 1
ATOM 1745 C C . LEU B 1 104 ? -0.447 1.399 -5.516 1 98.94 104 LEU B C 1
ATOM 1747 O O . LEU B 1 104 ? -0.359 2.598 -5.242 1 98.94 104 LEU B O 1
ATOM 1751 N N . ALA B 1 105 ? -0.594 0.473 -4.617 1 98.94 105 ALA B N 1
ATOM 1752 C CA . ALA B 1 105 ? -0.563 0.816 -3.199 1 98.94 105 ALA B CA 1
ATOM 1753 C C . ALA B 1 105 ? 0.762 1.472 -2.82 1 98.94 105 ALA B C 1
ATOM 1755 O O . ALA B 1 105 ? 0.781 2.543 -2.211 1 98.94 105 ALA B O 1
ATOM 1756 N N . LEU B 1 106 ? 1.852 0.844 -3.238 1 99 106 LEU B N 1
ATOM 1757 C CA . LEU B 1 106 ? 3.172 1.363 -2.898 1 99 106 LEU B CA 1
ATOM 1758 C C . LEU B 1 106 ? 3.432 2.689 -3.604 1 99 106 LEU B C 1
ATOM 1760 O O . LEU B 1 106 ? 4.035 3.598 -3.025 1 99 106 LEU B O 1
ATOM 1764 N N . LEU B 1 107 ? 3.012 2.771 -4.859 1 99 107 LEU B N 1
ATOM 1765 C CA . LEU B 1 107 ? 3.107 4.023 -5.598 1 99 107 LEU B CA 1
ATOM 1766 C C . LEU B 1 107 ? 2.393 5.148 -4.855 1 99 107 LEU B C 1
ATOM 1768 O O . LEU B 1 107 ? 2.924 6.254 -4.734 1 99 107 LEU B O 1
ATOM 1772 N N . SER B 1 108 ? 1.224 4.875 -4.387 1 98.94 108 SER B N 1
ATOM 1773 C CA . SER B 1 108 ? 0.434 5.883 -3.686 1 98.94 108 SER B CA 1
ATOM 1774 C C . SER B 1 108 ? 1.124 6.328 -2.4 1 98.94 108 SER B C 1
ATOM 1776 O O . SER B 1 108 ? 1.061 7.504 -2.031 1 98.94 108 SER B O 1
ATOM 1778 N N . MET B 1 109 ? 1.763 5.383 -1.728 1 98.94 109 MET B N 1
ATOM 1779 C CA . MET B 1 109 ? 2.506 5.719 -0.517 1 98.94 109 MET B CA 1
ATOM 1780 C C . MET B 1 109 ? 3.678 6.641 -0.836 1 98.94 109 MET B C 1
ATOM 1782 O O . MET B 1 109 ? 3.918 7.617 -0.123 1 98.94 109 MET B O 1
ATOM 1786 N N . GLY B 1 110 ? 4.375 6.289 -1.883 1 98.94 110 GLY B N 1
ATOM 1787 C CA . GLY B 1 110 ? 5.449 7.168 -2.309 1 98.94 110 GLY B CA 1
ATOM 1788 C C . GLY B 1 110 ? 4.969 8.547 -2.729 1 98.94 110 GLY B C 1
ATOM 1789 O O . GLY B 1 110 ? 5.566 9.555 -2.361 1 98.94 110 GLY B O 1
ATOM 1790 N N . ALA B 1 111 ? 3.943 8.594 -3.531 1 98.94 111 ALA B N 1
ATOM 1791 C CA . ALA B 1 111 ? 3.355 9.859 -3.967 1 98.94 111 ALA B CA 1
ATOM 1792 C C . ALA B 1 111 ? 2.896 10.688 -2.773 1 98.94 111 ALA B C 1
ATOM 1794 O O . ALA B 1 111 ? 3.061 11.914 -2.762 1 98.94 111 ALA B O 1
ATOM 1795 N N . TYR B 1 112 ? 2.285 10.016 -1.823 1 98.88 112 TYR B N 1
ATOM 1796 C CA . TYR B 1 112 ? 1.872 10.688 -0.596 1 98.88 112 TYR B CA 1
ATOM 1797 C C . TYR B 1 112 ? 3.049 11.406 0.053 1 98.88 112 TYR B C 1
ATOM 1799 O O . TYR B 1 112 ? 2.957 12.594 0.376 1 98.88 112 TYR B O 1
ATOM 1807 N N . LEU B 1 113 ? 4.141 10.664 0.266 1 98.81 113 LEU B N 1
ATOM 1808 C CA . LEU B 1 113 ? 5.297 11.25 0.94 1 98.81 113 LEU B CA 1
ATOM 1809 C C . LEU B 1 113 ? 5.805 12.469 0.182 1 98.81 113 LEU B C 1
ATOM 1811 O O . LEU B 1 113 ? 6.23 13.453 0.793 1 98.81 113 LEU B O 1
ATOM 1815 N N . PHE B 1 114 ? 5.77 12.367 -1.093 1 98.81 114 PHE B N 1
ATOM 1816 C CA . PHE B 1 114 ? 6.23 13.477 -1.918 1 98.81 114 PHE B CA 1
ATOM 1817 C C . PHE B 1 114 ? 5.297 14.68 -1.783 1 98.81 114 PHE B C 1
ATOM 1819 O O . PHE B 1 114 ? 5.75 15.797 -1.532 1 98.81 114 PHE B O 1
ATOM 1826 N N . VAL B 1 115 ? 4.027 14.477 -1.949 1 98.5 115 VAL B N 1
ATOM 1827 C CA . VAL B 1 115 ? 3.02 15.531 -2.029 1 98.5 115 VAL B CA 1
ATOM 1828 C C . VAL B 1 115 ? 2.953 16.281 -0.704 1 98.5 115 VAL B C 1
ATOM 1830 O O . VAL B 1 115 ? 2.816 17.516 -0.687 1 98.5 115 VAL B O 1
ATOM 1833 N N . VAL B 1 116 ? 3.094 15.562 0.424 1 97.81 116 VAL B N 1
ATOM 1834 C CA . VAL B 1 116 ? 2.953 16.203 1.726 1 97.81 116 VAL B CA 1
ATOM 1835 C C . VAL B 1 116 ? 4.301 16.75 2.178 1 97.81 116 VAL B C 1
ATOM 1837 O O . VAL B 1 116 ? 4.418 17.312 3.271 1 97.81 116 VAL B O 1
ATOM 1840 N N . LYS B 1 117 ? 5.344 16.562 1.323 1 97.38 117 LYS B N 1
ATOM 1841 C CA . LYS B 1 117 ? 6.695 17.016 1.626 1 97.38 117 LYS B CA 1
ATOM 1842 C C . LYS B 1 117 ? 7.18 16.453 2.959 1 97.38 117 LYS B C 1
ATOM 1844 O O . LYS B 1 117 ? 7.668 17.203 3.812 1 97.38 117 LYS B O 1
ATOM 1849 N N . ALA B 1 118 ? 6.98 15.164 3.092 1 97.5 118 ALA B N 1
ATOM 1850 C CA . ALA B 1 118 ? 7.336 14.492 4.34 1 97.5 118 ALA B CA 1
ATOM 1851 C C . ALA B 1 118 ? 8.836 14.57 4.598 1 97.5 118 ALA B C 1
ATOM 1853 O O . ALA B 1 118 ? 9.641 14.477 3.668 1 97.5 118 ALA B O 1
ATOM 1854 N N . GLU B 1 119 ? 9.133 14.742 5.816 1 96.69 119 GLU B N 1
ATOM 1855 C CA . GLU B 1 119 ? 10.516 14.734 6.27 1 96.69 119 GLU B CA 1
ATOM 1856 C C . GLU B 1 119 ? 10.734 13.695 7.367 1 96.69 119 GLU B C 1
ATOM 1858 O O . GLU B 1 119 ? 9.859 13.484 8.211 1 96.69 119 GLU B O 1
ATOM 1863 N N . GLY B 1 120 ? 11.891 13.047 7.273 1 96.5 120 GLY B N 1
ATOM 1864 C CA . GLY B 1 120 ? 12.25 12.125 8.336 1 96.5 120 GLY B CA 1
ATOM 1865 C C . GLY B 1 120 ? 13.18 12.742 9.367 1 96.5 120 GLY B C 1
ATOM 1866 O O . GLY B 1 120 ? 13.445 13.945 9.336 1 96.5 120 GLY B O 1
ATOM 1867 N N . TYR B 1 121 ? 13.555 11.914 10.258 1 95.19 121 TYR B N 1
ATOM 1868 C CA . TYR B 1 121 ? 14.383 12.352 11.375 1 95.19 121 TYR B CA 1
ATOM 1869 C C . TYR B 1 121 ? 15.672 13 10.875 1 95.19 121 TYR B C 1
ATOM 1871 O O . TYR B 1 121 ? 16.047 14.086 11.32 1 95.19 121 TYR B O 1
ATOM 1879 N N . VAL B 1 122 ? 16.312 12.367 9.953 1 96.75 122 VAL B N 1
ATOM 1880 C CA . VAL B 1 122 ? 17.594 12.859 9.453 1 96.75 122 VAL B CA 1
ATOM 1881 C C . VAL B 1 122 ? 17.375 14.133 8.641 1 96.75 122 VAL B C 1
ATOM 1883 O O . VAL B 1 122 ? 18.188 15.062 8.703 1 96.75 122 VAL B O 1
ATOM 1886 N N . ASP B 1 123 ? 16.297 14.164 7.883 1 96.31 123 ASP B N 1
ATOM 1887 C CA . ASP B 1 123 ? 15.953 15.375 7.145 1 96.31 123 ASP B CA 1
ATOM 1888 C C . ASP B 1 123 ? 15.859 16.578 8.078 1 96.31 123 ASP B C 1
ATOM 1890 O O . ASP B 1 123 ? 16.422 17.641 7.805 1 96.31 123 ASP B O 1
ATOM 1894 N N . ARG B 1 124 ? 15.211 16.406 9.141 1 94.38 124 ARG B N 1
ATOM 1895 C CA . ARG B 1 124 ? 14.977 17.5 10.086 1 94.38 124 ARG B CA 1
ATOM 1896 C C . ARG B 1 124 ? 16.266 17.891 10.797 1 94.38 124 ARG B C 1
ATOM 1898 O O . ARG B 1 124 ? 16.531 19.078 11.016 1 94.38 124 ARG B O 1
ATOM 1905 N N . PHE B 1 125 ? 16.984 16.875 11.125 1 94.31 125 PHE B N 1
ATOM 1906 C CA . PHE B 1 125 ? 18.266 17.109 11.797 1 94.31 125 PHE B CA 1
ATOM 1907 C C . PHE B 1 125 ? 19.188 17.953 10.922 1 94.31 125 PHE B C 1
ATOM 1909 O O . PHE B 1 125 ? 19.797 18.906 11.398 1 94.31 125 PHE B O 1
ATOM 1916 N N . LEU B 1 126 ? 19.297 17.625 9.734 1 94.19 126 LEU B N 1
ATOM 1917 C CA . LEU B 1 126 ? 20.172 18.328 8.812 1 94.19 126 LEU B CA 1
ATOM 1918 C C . LEU B 1 126 ? 19.672 19.734 8.547 1 94.19 126 LEU B C 1
ATOM 1920 O O . LEU B 1 126 ? 20.469 20.672 8.398 1 94.19 126 LEU B O 1
ATOM 1924 N N . LYS B 1 127 ? 18.438 19.891 8.469 1 91.06 127 LYS B N 1
ATOM 1925 C CA . LYS B 1 127 ? 17.859 21.203 8.258 1 91.06 127 LYS B CA 1
ATOM 1926 C C . LYS B 1 127 ? 18.156 22.141 9.43 1 91.06 127 LYS B C 1
ATOM 1928 O O . LYS B 1 127 ? 18.438 23.328 9.227 1 91.06 127 LYS B O 1
ATOM 1933 N N . GLU B 1 128 ? 18.125 21.578 10.578 1 92.06 128 GLU B N 1
ATOM 1934 C CA . GLU B 1 128 ? 18.406 22.344 11.781 1 92.06 128 GLU B CA 1
ATOM 1935 C C . GLU B 1 128 ? 19.875 22.75 11.859 1 92.06 128 GLU B C 1
ATOM 1937 O O . GLU B 1 128 ? 20.203 23.844 12.305 1 92.06 128 GLU B O 1
ATOM 1942 N N . LYS B 1 129 ? 20.656 21.906 11.43 1 90.94 129 LYS B N 1
ATOM 1943 C CA . LYS B 1 129 ? 22.094 22.188 11.469 1 90.94 129 LYS B CA 1
ATOM 1944 C C . LYS B 1 129 ? 22.469 23.25 10.438 1 90.94 129 LYS B C 1
ATOM 1946 O O . LYS B 1 129 ? 23.328 24.094 10.688 1 90.94 129 LY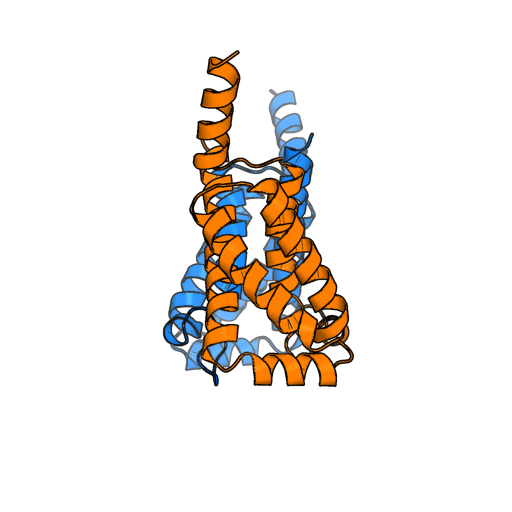S B O 1
ATOM 1951 N N . VAL B 1 130 ? 21.891 23.141 9.328 1 87.38 130 VAL B N 1
ATOM 1952 C CA . VAL B 1 130 ? 22.203 24.078 8.266 1 87.38 130 VAL B CA 1
ATOM 1953 C C . VAL B 1 130 ? 21.625 25.453 8.609 1 87.38 130 VAL B C 1
ATOM 1955 O O . VAL B 1 130 ? 22.266 26.484 8.344 1 87.38 130 VAL B O 1
ATOM 1958 N N . MET B 1 131 ? 20.453 25.5 9.219 1 77.5 131 MET B N 1
ATOM 1959 C CA . MET B 1 131 ? 19.844 26.766 9.602 1 77.5 131 MET B CA 1
ATOM 1960 C C . MET B 1 131 ? 20.562 27.391 10.789 1 77.5 131 MET B C 1
ATOM 1962 O O . MET B 1 131 ? 20.609 28.609 10.922 1 77.5 131 MET B O 1
ATOM 1966 N N . LYS B 1 132 ? 21.172 26.594 11.57 1 78.88 132 LYS B N 1
ATOM 1967 C CA . LYS B 1 132 ? 21.938 27.109 12.695 1 78.88 132 LYS B CA 1
ATOM 1968 C C . LYS B 1 132 ? 23.297 27.625 12.242 1 78.88 132 LYS B C 1
ATOM 1970 O O . LYS B 1 132 ? 23.922 28.453 12.93 1 78.88 132 LYS B O 1
ATOM 1975 N N . THR B 1 133 ? 23.719 27.125 11.383 1 71.06 133 THR B N 1
ATOM 1976 C CA . THR B 1 133 ? 25 27.609 10.906 1 71.06 133 THR B CA 1
ATOM 1977 C C . THR B 1 133 ? 24.844 28.906 10.125 1 71.06 133 THR B C 1
ATOM 1979 O O . THR B 1 133 ? 25.812 29.656 9.938 1 71.06 133 THR B O 1
ATOM 1982 N N . LYS B 1 134 ? 23.594 29.375 9.93 1 58.56 134 LYS B N 1
ATOM 1983 C CA . LYS B 1 134 ? 23.469 30.688 9.305 1 58.56 134 LYS B CA 1
ATOM 1984 C C . LYS B 1 134 ? 23.125 31.75 10.336 1 58.56 134 LYS B C 1
ATOM 1986 O O . LYS B 1 134 ? 22.453 31.453 11.344 1 58.56 134 LYS B O 1
#

Solvent-accessible surface area (backbone atoms only — not comparable to full-atom values): 12741 Å² total; per-residue (Å²): 114,39,55,60,53,25,51,48,46,48,38,39,55,52,9,52,50,31,24,51,51,13,48,46,43,56,73,74,36,48,64,60,50,13,51,51,35,39,78,69,75,37,63,38,69,51,42,59,53,50,32,47,47,25,29,54,42,10,50,29,30,57,61,8,40,56,29,20,59,45,18,39,51,50,19,52,53,29,53,51,42,30,71,70,69,20,44,88,30,36,58,85,25,64,90,82,41,66,26,26,45,54,45,49,53,54,21,36,50,14,43,27,30,32,56,48,58,39,70,25,64,45,36,50,51,52,51,51,52,57,57,63,73,98,113,38,56,60,52,24,51,48,46,46,37,38,54,53,9,53,51,33,23,51,52,15,48,47,43,57,73,74,37,49,65,60,50,13,51,51,34,40,75,70,75,35,64,38,68,51,42,58,52,51,32,47,48,26,30,53,40,10,50,29,30,57,62,9,41,57,30,19,60,45,19,39,51,52,19,51,52,29,54,50,42,28,70,69,69,20,44,87,30,34,57,84,26,63,90,82,43,65,27,27,46,53,46,48,53,54,20,36,50,15,42,27,30,31,57,49,59,39,69,26,64,46,37,51,52,51,50,50,52,58,57,62,72,97